Protein AF-A0A9X0CWK7-F1 (afdb_monomer)

Nearest PDB structures (foldseek):
  4pzn-assembly1_A  TM=8.434E-01  e=2.468E-02  Homo sapiens
  4pzo-assembly1_E  TM=7.789E-01  e=1.252E-02  Homo sapiens
  6pw7-assembly2_B  TM=7.355E-01  e=2.788E-01  Caenorhabditis elegans
  6s3l-assembly1_K  TM=1.974E-01  e=1.194E+00  Vibrio mimicus CAIM 602

Organism: NCBI:txid174260

Secondary structure (DSSP, 8-state):
--------PPPP---------------------------------PPP------------GGG--HHHHHHHHHHHH--HHHHHHHHHTT--HHHHHSSGGGSHHHHHHTT--SHHHHHHHHHHHHHHHHHTS--S----------------S-SPPPHHHHHSS-HHHHHHHHHHHHHHHHHHHHHS-TTSPPP---TT-HHHHHHHHHHHHHHHSSTTHHHH-BGGGTBSHHHHHHHHHHHHHHHHT--

InterPro domains:
  IPR001660 Sterile alpha motif domain [PF07647] (61-128)
  IPR001660 Sterile alpha motif domain [PS50105] (64-131)
  IPR001660 Sterile alpha motif domain [SM00454] (61-131)
  IPR013761 Sterile alpha motif/pointed domain superfamily [G3DSA:1.10.150.50] (56-136)
  IPR013761 Sterile alpha motif/pointed domain superfamily [SSF47769] (58-128)

Sequence (251 aa):
MEAIGKLKKRPPVARMMTQFQYYRSPLKRKLPAAEFEIESARQKSPPPLQSCPSVSDSKRVSEWSVDEVKAWVMDMFGIELIAKNFEDEEIDGRILLSSTVRTNEAMERLGLTTIGKRGKFLEKTKELAGNSQAKASTFNSTSDSATILHPKTDRLLTQHEKKQLTCENKRIYNTKKKMIAAEINKEWPLVEEVPSFRPHHNEEVQKLNEFVKRLSEGKESSKYTFEECGLGQNAIREIVLMQNEGKKTWK

pLDDT: mean 74.44, std 20.51, range [28.84, 97.19]

Foldseek 3Di:
DDDDDDDDDDDDDDDDDDDDDDDDDDDDDDDDDDDDDDDDDDDDDDDDDDDDPPDPDPPQLLQFFLVNQLVVVCVQPVDNLLSVLSVVVRPGSNNLLDCNCLDQVNCVSSVVPDPVSSVSSVVVSVVSVVVRPPPDDDDDDDDDPDPQPQPPALADDDPVLLVVDDPVRNVLLVQLLVVLVVVLCVVAPLVDDLDDCDPVCVVSVVVLLVSLCVCAPDPNVSSNADNSSSRHSHHSSVSSVVVSVVSVVPD

Mean predicted aligned error: 20.93 Å

Solvent-accessible surface area (backbone atoms only — not comparable to full-atom values): 15889 Å² total; per-residue (Å²): 137,87,87,85,85,80,88,82,81,77,82,84,82,82,81,83,80,82,82,83,77,85,85,86,82,86,85,85,80,86,88,80,91,78,89,80,91,80,87,84,87,80,92,76,82,88,78,78,91,75,74,81,82,89,62,97,66,83,72,48,50,67,71,34,46,35,68,55,41,26,52,51,46,27,73,74,67,73,36,67,72,39,20,47,34,36,45,77,68,63,35,23,21,52,49,62,72,36,71,70,54,72,36,72,69,46,27,42,69,37,62,36,72,48,72,67,52,44,50,52,48,56,53,52,48,50,53,52,59,57,63,60,74,70,84,88,82,83,86,82,92,74,93,76,96,68,85,75,56,76,43,90,46,61,33,74,68,49,78,68,57,57,68,72,42,52,75,63,57,46,50,53,52,54,48,23,53,51,52,48,54,53,52,48,45,69,79,56,42,88,87,52,85,77,78,65,72,45,90,86,34,60,69,52,42,47,54,49,50,53,50,34,42,58,42,54,63,50,96,62,9,76,65,49,36,38,58,69,64,6,31,35,54,53,19,49,47,51,50,54,52,54,56,45,57,63,52,64,80,76,114

Structure (mmCIF, N/CA/C/O backbone):
data_AF-A0A9X0CWK7-F1
#
_entry.id   AF-A0A9X0CWK7-F1
#
loop_
_atom_site.group_PDB
_atom_site.id
_atom_site.type_symbol
_atom_site.label_atom_id
_atom_site.label_alt_id
_atom_site.label_comp_id
_atom_site.label_asym_id
_atom_site.label_entity_id
_atom_site.label_seq_id
_atom_site.pdbx_PDB_ins_code
_atom_site.Cartn_x
_atom_site.Cartn_y
_atom_site.Cartn_z
_atom_site.occupancy
_atom_site.B_iso_or_equiv
_atom_site.auth_seq_id
_atom_site.auth_comp_id
_atom_site.auth_asym_id
_atom_site.auth_atom_id
_atom_site.pdbx_PDB_model_num
ATOM 1 N N . MET A 1 1 ? -40.365 -30.029 45.338 1.00 43.97 1 MET A N 1
ATOM 2 C CA . MET A 1 1 ? -40.373 -31.016 44.239 1.00 43.97 1 MET A CA 1
ATOM 3 C C . MET A 1 1 ? -39.622 -30.399 43.076 1.00 43.97 1 MET A C 1
ATOM 5 O O . MET A 1 1 ? -40.141 -29.506 42.421 1.00 43.97 1 MET A O 1
ATOM 9 N N . GLU A 1 2 ? -38.358 -30.784 42.935 1.00 42.91 2 GLU A N 1
ATOM 10 C CA . GLU A 1 2 ? -37.440 -30.328 41.891 1.00 42.91 2 GLU A CA 1
ATOM 11 C C . GLU A 1 2 ? -37.785 -30.988 40.551 1.00 42.91 2 GLU A C 1
ATOM 13 O O . GLU A 1 2 ? -37.992 -32.198 40.490 1.00 42.91 2 GLU A O 1
ATOM 18 N N . ALA A 1 3 ? -37.815 -30.205 39.471 1.00 52.31 3 ALA A N 1
ATOM 19 C CA . ALA A 1 3 ? -37.923 -30.714 38.108 1.00 52.31 3 ALA A CA 1
ATOM 20 C C . ALA A 1 3 ? -36.635 -30.377 37.347 1.00 52.31 3 ALA A C 1
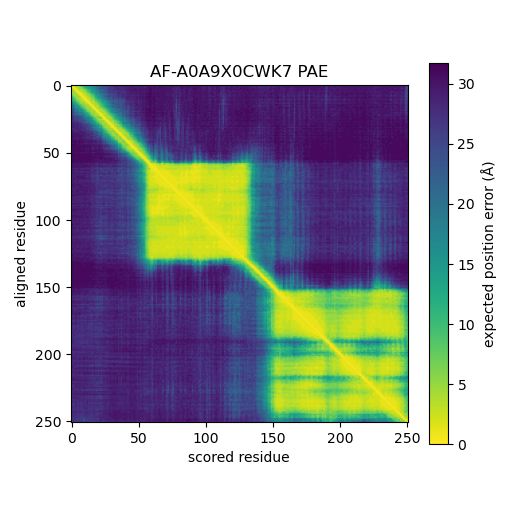ATOM 22 O O . ALA A 1 3 ? -36.458 -29.278 36.827 1.00 52.31 3 ALA A O 1
ATOM 23 N N . ILE A 1 4 ? -35.723 -31.348 37.315 1.00 51.31 4 ILE A N 1
ATOM 24 C CA . ILE A 1 4 ? -34.496 -31.339 36.516 1.00 51.31 4 ILE A CA 1
ATOM 25 C C . ILE A 1 4 ? -34.763 -32.151 35.242 1.00 51.31 4 ILE A C 1
ATOM 27 O O . ILE A 1 4 ? -35.160 -33.312 35.313 1.00 51.31 4 ILE A O 1
ATOM 31 N N . GLY A 1 5 ? -34.493 -31.578 34.068 1.00 46.84 5 GLY A N 1
ATOM 32 C CA . GLY A 1 5 ? -34.384 -32.327 32.810 1.00 46.84 5 GLY A CA 1
ATOM 33 C C . GLY A 1 5 ? -34.738 -31.477 31.586 1.00 46.84 5 GLY A C 1
ATOM 34 O O . GLY A 1 5 ? -35.713 -30.749 31.606 1.00 46.84 5 GLY A O 1
ATOM 35 N N . LYS A 1 6 ? -34.033 -31.507 30.453 1.00 55.53 6 LYS A N 1
ATOM 36 C CA . LYS A 1 6 ? -33.003 -32.420 29.945 1.00 55.53 6 LYS A CA 1
ATOM 37 C C . LYS A 1 6 ? -32.131 -31.645 28.943 1.00 55.53 6 LYS A C 1
ATOM 39 O O . LYS A 1 6 ? -32.652 -31.034 28.013 1.00 55.53 6 LYS A O 1
ATOM 44 N N . LEU A 1 7 ? -30.807 -31.714 29.098 1.00 49.25 7 LEU A N 1
ATOM 45 C CA . LEU A 1 7 ? -29.835 -31.203 28.125 1.00 49.25 7 LEU A CA 1
ATOM 46 C C . LEU A 1 7 ? -29.807 -32.123 26.887 1.00 49.25 7 LEU A C 1
ATOM 48 O O . LEU A 1 7 ? -29.381 -33.277 26.974 1.00 49.25 7 LEU A O 1
ATOM 52 N N . LYS A 1 8 ? -30.227 -31.620 25.719 1.00 65.38 8 LYS A N 1
ATOM 53 C CA . LYS A 1 8 ? -30.016 -32.287 24.420 1.00 65.38 8 LYS A CA 1
ATOM 54 C C . LYS A 1 8 ? -28.537 -32.184 24.030 1.00 65.38 8 LYS A C 1
ATOM 56 O O . LYS A 1 8 ? -28.070 -31.122 23.623 1.00 65.38 8 LYS A O 1
ATOM 61 N N . LYS A 1 9 ? -27.802 -33.294 24.131 1.00 60.12 9 LYS A N 1
ATOM 62 C CA . LYS A 1 9 ? -26.444 -33.432 23.580 1.00 60.12 9 LYS A CA 1
ATOM 63 C C . LYS A 1 9 ? -26.514 -33.426 22.047 1.00 60.12 9 LYS A C 1
ATOM 65 O O . LYS A 1 9 ? -27.252 -34.217 21.465 1.00 60.12 9 LYS A O 1
ATOM 70 N N . ARG A 1 10 ? -25.767 -32.526 21.401 1.00 62.81 10 ARG A N 1
ATOM 71 C CA . ARG A 1 10 ? -25.585 -32.500 19.939 1.00 62.81 10 ARG A CA 1
ATOM 72 C C . ARG A 1 10 ? -24.537 -33.548 19.521 1.00 62.81 10 ARG A C 1
ATOM 74 O O . ARG A 1 10 ? -23.578 -33.744 20.269 1.00 62.81 10 ARG A O 1
ATOM 81 N N . PRO A 1 11 ? -24.696 -34.206 18.360 1.00 62.56 11 PRO A N 1
ATOM 82 C CA . PRO A 1 11 ? -23.723 -35.170 17.855 1.00 62.56 11 PRO A CA 1
ATOM 83 C C . PRO A 1 11 ? -22.447 -34.477 17.335 1.00 62.56 11 PRO A C 1
ATOM 85 O O . PRO A 1 11 ? -22.499 -33.304 16.951 1.00 62.56 11 PRO A O 1
ATOM 88 N N . PRO A 1 12 ? -21.300 -35.179 17.319 1.00 62.88 12 PRO A N 1
ATOM 89 C CA . PRO A 1 12 ? -20.031 -34.622 16.871 1.00 62.88 12 PRO A CA 1
ATOM 90 C C . PRO A 1 12 ? -19.994 -34.499 15.342 1.00 62.88 12 PRO A C 1
ATOM 92 O O . PRO A 1 12 ? -20.332 -35.432 14.615 1.00 62.88 12 PRO A O 1
ATOM 95 N N . VAL A 1 13 ? -19.554 -33.337 14.857 1.00 62.91 13 VAL A N 1
ATOM 96 C CA . VAL A 1 13 ? -19.308 -33.080 13.434 1.00 62.91 13 VAL A CA 1
ATOM 97 C C . VAL A 1 13 ? -18.052 -33.842 13.017 1.00 62.91 13 VAL A C 1
ATOM 99 O O . VAL A 1 13 ? -16.951 -33.559 13.494 1.00 62.91 13 VAL A O 1
ATOM 102 N N . ALA A 1 14 ? -18.230 -34.831 12.143 1.00 54.62 14 ALA A N 1
ATOM 103 C CA . ALA A 1 14 ? -17.151 -35.610 11.559 1.00 54.62 14 ALA A CA 1
ATOM 104 C C . ALA A 1 14 ? -16.230 -34.709 10.721 1.00 54.62 14 ALA A C 1
ATOM 106 O O . ALA A 1 14 ? -16.653 -34.009 9.801 1.00 54.62 14 ALA A O 1
ATOM 107 N N . ARG A 1 15 ? -14.945 -34.735 11.066 1.00 52.00 15 ARG A N 1
ATOM 108 C CA . ARG A 1 15 ? -13.858 -34.018 10.403 1.00 52.00 15 ARG A CA 1
ATOM 109 C C . ARG A 1 15 ? -13.440 -34.831 9.174 1.00 52.00 15 ARG A C 1
ATOM 111 O O . ARG A 1 15 ? -12.702 -35.802 9.312 1.00 52.00 15 ARG A O 1
ATOM 118 N N . MET A 1 16 ? -13.927 -34.476 7.985 1.00 54.94 16 MET A N 1
ATOM 119 C CA . MET A 1 16 ? -13.447 -35.086 6.741 1.00 54.94 16 MET A CA 1
ATOM 120 C C . MET A 1 16 ? -12.017 -34.613 6.451 1.00 54.94 16 MET A C 1
ATOM 122 O O . MET A 1 16 ? -11.782 -33.455 6.116 1.00 54.94 16 MET A O 1
ATOM 126 N N . MET A 1 17 ? -11.058 -35.523 6.627 1.00 45.66 17 MET A N 1
ATOM 127 C CA . MET A 1 17 ? -9.697 -35.403 6.118 1.00 45.66 17 MET A CA 1
ATOM 128 C C . MET A 1 17 ? -9.694 -35.731 4.625 1.00 45.66 17 MET A C 1
ATOM 130 O O . MET A 1 17 ? -9.819 -36.891 4.242 1.00 45.66 17 MET A O 1
ATOM 134 N N . THR A 1 18 ? -9.517 -34.726 3.775 1.00 58.44 18 THR A N 1
ATOM 135 C CA . THR A 1 18 ? -9.192 -34.930 2.361 1.00 58.44 18 THR A CA 1
ATOM 136 C C . THR A 1 18 ? -7.687 -35.160 2.227 1.00 58.44 18 THR A C 1
ATOM 138 O O . THR A 1 18 ? -6.885 -34.229 2.274 1.00 58.44 18 THR A O 1
ATOM 141 N N . GLN A 1 19 ? -7.301 -36.431 2.088 1.00 47.75 19 GLN A N 1
ATOM 142 C CA . GLN A 1 19 ? -5.994 -36.848 1.582 1.00 47.75 19 GLN A CA 1
ATOM 143 C C . GLN A 1 19 ? -5.882 -36.449 0.105 1.00 47.75 19 GLN A C 1
ATOM 145 O O . GLN A 1 19 ? -6.555 -37.034 -0.738 1.00 47.75 19 GLN A O 1
ATOM 150 N N . PHE A 1 20 ? -4.999 -35.508 -0.229 1.00 49.50 20 PHE A N 1
ATOM 151 C CA . PHE A 1 20 ? -4.476 -35.410 -1.592 1.00 49.50 20 PHE A CA 1
ATOM 152 C C . PHE A 1 20 ? -3.185 -36.218 -1.670 1.00 49.50 20 PHE A C 1
ATOM 154 O O . PHE A 1 20 ? -2.129 -35.808 -1.190 1.00 49.50 20 PHE A O 1
ATOM 161 N N . GLN A 1 21 ? -3.317 -37.414 -2.237 1.00 49.53 21 GLN A N 1
ATOM 162 C CA . GLN A 1 21 ? -2.206 -38.273 -2.607 1.00 49.53 21 GLN A CA 1
ATOM 163 C C . GLN A 1 21 ? -1.529 -37.745 -3.880 1.00 49.53 21 GLN A C 1
ATOM 165 O O . GLN A 1 21 ? -2.180 -37.427 -4.871 1.00 49.53 21 GLN A O 1
ATOM 170 N N . TYR A 1 22 ? -0.203 -37.654 -3.794 1.00 42.19 22 TYR A N 1
ATOM 171 C CA . TYR A 1 22 ? 0.803 -37.896 -4.827 1.00 42.19 22 TYR A CA 1
ATOM 172 C C . TYR A 1 22 ? 0.327 -38.088 -6.277 1.00 42.19 22 TYR A C 1
ATOM 174 O O . TYR A 1 22 ? -0.199 -39.139 -6.621 1.00 42.19 22 TYR A O 1
ATOM 182 N N . TYR A 1 23 ? 0.767 -37.189 -7.162 1.00 45.84 23 TYR A N 1
ATOM 183 C CA . TYR A 1 23 ? 1.252 -37.596 -8.481 1.00 45.84 23 TYR A CA 1
ATOM 184 C C . TYR A 1 23 ? 2.651 -37.031 -8.720 1.00 45.84 23 TYR A C 1
ATOM 186 O O . TYR A 1 23 ? 2.871 -35.841 -8.928 1.00 45.84 23 TYR A O 1
ATOM 194 N N . ARG A 1 24 ? 3.611 -37.952 -8.642 1.00 42.81 24 ARG A N 1
ATOM 195 C CA . ARG A 1 24 ? 5.002 -37.829 -9.060 1.00 42.81 24 ARG A CA 1
ATOM 196 C C . ARG A 1 24 ? 5.049 -38.353 -10.496 1.00 42.81 24 ARG A C 1
ATOM 198 O O . ARG A 1 24 ? 4.646 -39.490 -10.725 1.00 42.81 24 ARG A O 1
ATOM 205 N N . SER A 1 25 ? 5.551 -37.578 -11.450 1.00 53.44 25 SER A N 1
ATOM 206 C CA . SER A 1 25 ? 6.071 -38.125 -12.710 1.00 53.44 25 SER A CA 1
ATOM 207 C C 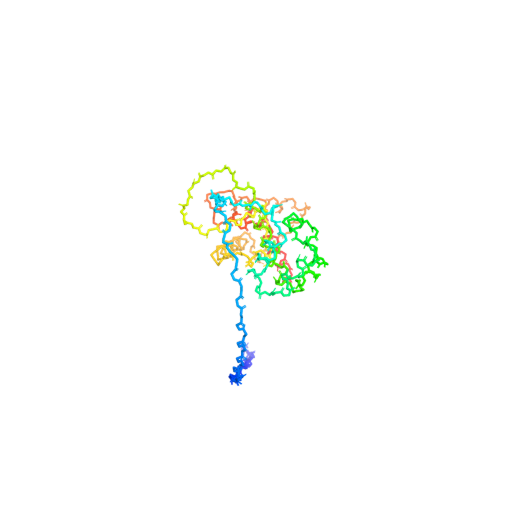. SER A 1 25 ? 7.077 -37.164 -13.347 1.00 53.44 25 SER A C 1
ATOM 209 O O . SER A 1 25 ? 6.703 -36.056 -13.723 1.00 53.44 25 SER A O 1
ATOM 211 N N . PRO A 1 26 ? 8.352 -37.573 -13.477 1.00 48.44 26 PRO A N 1
ATOM 212 C CA . PRO A 1 26 ? 9.353 -36.880 -14.273 1.00 48.44 26 PRO A CA 1
ATOM 213 C C . PRO A 1 26 ? 9.379 -37.460 -15.694 1.00 48.44 26 PRO A C 1
ATOM 215 O O . PRO A 1 26 ? 9.787 -38.603 -15.904 1.00 48.44 26 PRO A O 1
ATOM 218 N N . LEU A 1 27 ? 8.979 -36.669 -16.689 1.00 44.19 27 LEU A N 1
ATOM 219 C CA . LEU A 1 27 ? 9.154 -37.028 -18.096 1.00 44.19 27 LEU A CA 1
ATOM 220 C C . LEU A 1 27 ? 10.542 -36.589 -18.570 1.00 44.19 27 LEU A C 1
ATOM 222 O O . LEU A 1 27 ? 10.766 -35.448 -18.963 1.00 44.19 27 LEU A O 1
ATOM 226 N N . LYS A 1 28 ? 11.473 -37.546 -18.542 1.00 45.72 28 LYS A N 1
ATOM 227 C CA . LYS A 1 28 ? 12.689 -37.529 -19.359 1.00 45.72 28 LYS A CA 1
ATOM 228 C C . LYS A 1 28 ? 12.284 -37.523 -20.836 1.00 45.72 28 LYS A C 1
ATOM 230 O O . LYS A 1 28 ? 11.587 -38.434 -21.276 1.00 45.72 28 LYS A O 1
ATOM 235 N N . ARG A 1 29 ? 12.814 -36.585 -21.619 1.00 47.38 29 ARG A N 1
ATOM 236 C CA . ARG A 1 29 ? 13.060 -36.803 -23.049 1.00 47.38 29 ARG A CA 1
ATOM 237 C C . ARG A 1 29 ? 14.514 -36.473 -23.349 1.00 47.38 29 ARG A C 1
ATOM 239 O O . ARG A 1 29 ? 14.984 -35.375 -23.081 1.00 47.38 29 ARG A O 1
ATOM 246 N N . LYS A 1 30 ? 15.210 -37.506 -23.820 1.00 49.97 30 LYS A N 1
ATOM 247 C CA . LYS A 1 30 ? 16.523 -37.460 -24.458 1.00 49.97 30 LYS A CA 1
ATOM 248 C C . LYS A 1 30 ? 16.353 -37.098 -25.941 1.00 49.97 30 LYS A C 1
ATOM 250 O O . LYS A 1 30 ? 15.310 -37.421 -26.505 1.00 49.97 30 LYS A O 1
ATOM 255 N N . LEU A 1 31 ? 17.479 -36.657 -26.518 1.00 44.94 31 LEU A N 1
ATOM 256 C CA . LEU A 1 31 ? 17.915 -36.678 -27.932 1.00 44.94 31 LEU A CA 1
ATOM 257 C C . LEU A 1 31 ? 17.737 -35.366 -28.721 1.00 44.94 31 LEU A C 1
ATOM 259 O O . LEU A 1 31 ? 16.746 -34.676 -28.497 1.00 44.94 31 LEU A O 1
ATOM 263 N N . PRO A 1 32 ? 18.580 -35.106 -29.746 1.00 55.97 32 PRO A N 1
ATOM 264 C CA . PRO A 1 32 ? 19.978 -35.519 -29.948 1.00 55.97 32 PRO A CA 1
ATOM 265 C C . PRO A 1 32 ? 20.921 -34.339 -30.269 1.00 55.97 32 PRO A C 1
ATOM 267 O O . PRO A 1 32 ? 20.496 -33.219 -30.539 1.00 55.97 32 PRO A O 1
ATOM 270 N N . ALA A 1 33 ? 22.221 -34.637 -30.236 1.00 46.59 33 ALA A N 1
ATOM 271 C CA . ALA A 1 33 ? 23.286 -33.814 -30.789 1.00 46.59 33 ALA A CA 1
ATOM 272 C C . ALA A 1 33 ? 23.154 -33.715 -32.317 1.00 46.59 33 ALA A C 1
ATOM 274 O O . ALA A 1 33 ? 22.911 -34.725 -32.979 1.00 46.59 33 ALA A O 1
ATOM 275 N N . ALA A 1 34 ? 23.350 -32.514 -32.854 1.00 47.75 34 ALA A N 1
ATOM 276 C CA . ALA A 1 34 ? 23.662 -32.295 -34.255 1.00 47.75 34 ALA A CA 1
ATOM 277 C C . ALA A 1 34 ? 24.830 -31.310 -34.318 1.00 47.75 34 ALA A C 1
ATOM 279 O O . ALA A 1 34 ? 24.735 -30.167 -33.869 1.00 47.75 34 ALA A O 1
ATOM 280 N N . GLU A 1 35 ? 25.939 -31.841 -34.810 1.00 46.72 35 GLU A N 1
ATOM 281 C CA . GLU A 1 35 ? 27.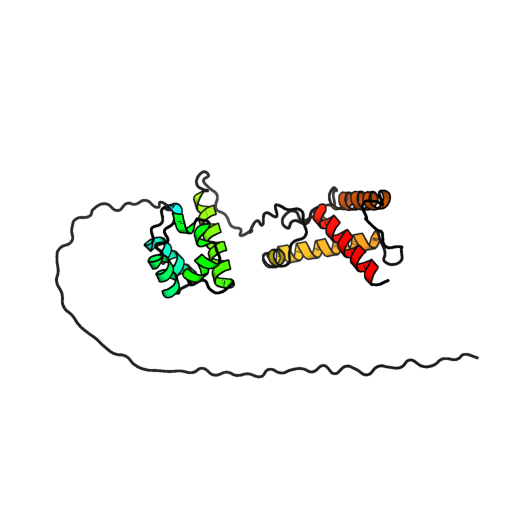139 -31.152 -35.251 1.00 46.72 35 GLU A CA 1
ATOM 282 C C . GLU A 1 35 ? 26.790 -30.195 -36.395 1.00 46.72 35 GLU A C 1
ATOM 284 O O . GLU A 1 35 ? 25.997 -30.538 -37.272 1.00 46.72 35 GLU A O 1
ATOM 289 N N . PHE A 1 36 ? 27.413 -29.019 -36.414 1.00 42.00 36 PHE A N 1
ATOM 290 C CA . PHE A 1 36 ? 27.681 -28.317 -37.664 1.00 42.00 36 PHE A CA 1
ATOM 291 C C . PHE A 1 36 ? 28.960 -27.493 -37.499 1.00 42.00 36 PHE A C 1
ATOM 293 O O . PHE A 1 36 ? 28.956 -26.384 -36.965 1.00 42.00 36 PHE A O 1
ATOM 300 N N . GLU A 1 37 ? 30.072 -28.092 -37.921 1.00 50.78 37 GLU A N 1
ATOM 301 C CA . GLU A 1 37 ? 31.284 -27.381 -38.311 1.00 50.78 37 GLU A CA 1
ATOM 302 C C . GLU A 1 37 ? 30.999 -26.604 -39.601 1.00 50.78 37 GLU A C 1
ATOM 304 O O . GLU A 1 37 ? 30.637 -27.208 -40.608 1.00 50.78 37 GLU A O 1
ATOM 309 N N . ILE A 1 38 ? 31.220 -25.287 -39.597 1.00 55.31 38 ILE A N 1
ATOM 310 C CA . ILE A 1 38 ? 31.821 -24.600 -40.747 1.00 55.31 38 ILE A CA 1
ATOM 311 C C . ILE A 1 38 ? 32.864 -23.624 -40.208 1.00 55.31 38 ILE A C 1
ATOM 313 O O . ILE A 1 38 ? 32.577 -22.546 -39.689 1.00 55.31 38 ILE A O 1
ATOM 317 N N . GLU A 1 39 ? 34.099 -24.062 -40.367 1.00 45.03 39 GLU A N 1
ATOM 318 C CA . GLU A 1 39 ? 35.326 -23.294 -40.399 1.00 45.03 39 GLU A CA 1
ATOM 319 C C . GLU A 1 39 ? 35.364 -22.411 -41.659 1.00 45.03 39 GLU A C 1
ATOM 321 O O . GLU A 1 39 ? 35.087 -22.898 -42.750 1.00 45.03 39 GLU A O 1
ATOM 326 N N . SER A 1 40 ? 35.718 -21.126 -41.546 1.00 47.78 40 SER A N 1
ATOM 327 C CA . SER A 1 40 ? 36.855 -20.578 -42.306 1.00 47.78 40 SER A CA 1
ATOM 328 C C . SER A 1 40 ? 37.117 -19.100 -42.004 1.00 47.78 40 SER A C 1
ATOM 330 O O . SER A 1 40 ? 36.227 -18.253 -41.943 1.00 47.78 40 SER A O 1
ATOM 332 N N . ALA A 1 41 ? 38.402 -18.823 -41.838 1.00 46.38 41 ALA A N 1
ATOM 333 C CA . ALA A 1 41 ? 39.014 -17.593 -41.391 1.00 46.38 41 ALA A CA 1
ATOM 334 C C . ALA A 1 41 ? 39.006 -16.452 -42.421 1.00 46.38 41 ALA A C 1
ATOM 336 O O . ALA A 1 41 ? 39.165 -16.658 -43.624 1.00 46.38 41 ALA A O 1
ATOM 337 N N . ARG A 1 42 ? 39.051 -15.215 -41.908 1.00 46.31 42 ARG A N 1
ATOM 338 C CA . ARG A 1 42 ? 39.951 -14.191 -42.459 1.00 46.31 42 ARG A CA 1
ATOM 339 C C . ARG A 1 42 ? 40.376 -13.179 -41.397 1.00 46.31 42 ARG A C 1
ATOM 341 O O . ARG A 1 42 ? 39.596 -12.346 -40.950 1.00 46.31 42 ARG A O 1
ATOM 348 N N . GLN A 1 43 ? 41.657 -13.262 -41.043 1.00 44.56 43 GLN A N 1
ATOM 349 C CA . GLN A 1 43 ? 42.423 -12.238 -40.338 1.00 44.56 43 GLN A CA 1
ATOM 350 C C . GLN A 1 43 ? 42.341 -10.892 -41.069 1.00 44.56 43 GLN A C 1
ATOM 352 O O . GLN A 1 43 ? 42.681 -10.811 -42.251 1.00 44.56 43 GLN A O 1
ATOM 357 N N . LYS A 1 44 ? 42.024 -9.825 -40.331 1.00 41.00 44 LYS A N 1
ATOM 358 C CA . LYS A 1 44 ? 42.572 -8.484 -40.562 1.00 41.00 44 LYS A CA 1
ATOM 359 C C . LYS A 1 44 ? 42.902 -7.842 -39.211 1.00 41.00 44 LYS A C 1
ATOM 361 O O . LYS A 1 44 ? 42.054 -7.758 -38.335 1.00 41.00 44 LYS A O 1
ATOM 366 N N . SER A 1 45 ? 44.181 -7.493 -39.096 1.00 42.34 45 SER A N 1
ATOM 367 C CA . SER A 1 45 ? 44.898 -6.643 -38.131 1.00 42.34 45 SER A CA 1
ATOM 368 C C . SER A 1 45 ? 44.101 -5.871 -37.058 1.00 42.34 45 SER A C 1
ATOM 370 O O . SER A 1 45 ? 43.122 -5.206 -37.399 1.00 42.34 45 SER A O 1
ATOM 372 N N . PRO A 1 46 ? 44.603 -5.818 -35.805 1.00 46.34 46 PRO A N 1
ATOM 373 C CA . PRO A 1 46 ? 44.030 -4.990 -34.747 1.00 46.34 46 PRO A CA 1
ATOM 374 C C . PRO A 1 46 ? 44.369 -3.499 -34.966 1.00 46.34 46 PRO A C 1
ATOM 376 O O . PRO A 1 46 ? 45.543 -3.175 -35.168 1.00 46.34 46 PRO A O 1
ATOM 379 N N . PRO A 1 47 ? 43.390 -2.575 -34.918 1.00 54.69 47 PRO A N 1
ATOM 380 C CA . PRO A 1 47 ? 43.664 -1.145 -34.826 1.00 54.69 47 PRO A CA 1
ATOM 381 C C . PRO A 1 47 ? 44.147 -0.770 -33.413 1.00 54.69 47 PRO A C 1
ATOM 383 O O . PRO A 1 47 ? 43.922 -1.518 -32.457 1.00 54.69 47 PRO A O 1
ATOM 386 N N . PRO A 1 48 ? 44.834 0.375 -33.275 1.00 43.06 48 PRO A N 1
ATOM 387 C CA . PRO A 1 48 ? 45.608 0.718 -32.094 1.00 43.06 48 PRO A CA 1
ATOM 388 C C . PRO A 1 48 ? 44.721 1.019 -30.886 1.00 43.06 48 PRO A C 1
A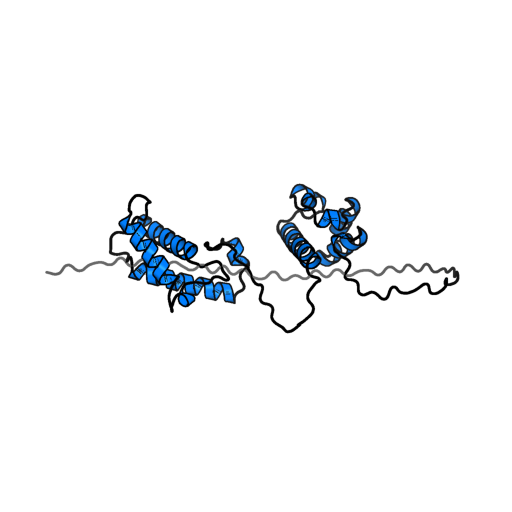TOM 390 O O . PRO A 1 48 ? 43.631 1.572 -31.011 1.00 43.06 48 PRO A O 1
ATOM 393 N N . LEU A 1 49 ? 45.260 0.668 -29.718 1.00 44.34 49 LEU A N 1
ATOM 394 C CA . LEU A 1 49 ? 44.764 0.957 -28.376 1.00 44.34 49 LEU A CA 1
ATOM 395 C C . LEU A 1 49 ? 44.301 2.415 -28.256 1.00 44.34 49 LEU A C 1
ATOM 397 O O . LEU A 1 49 ? 45.096 3.315 -27.989 1.00 44.34 49 LEU A O 1
ATOM 401 N N . GLN A 1 50 ? 43.001 2.635 -28.431 1.00 40.50 50 GLN A N 1
ATOM 402 C CA . GLN A 1 50 ? 42.358 3.906 -28.149 1.00 40.50 50 GLN A CA 1
ATOM 403 C C . GLN A 1 50 ? 41.660 3.787 -26.798 1.00 40.50 50 GLN A C 1
ATOM 405 O O . GLN A 1 50 ? 40.562 3.255 -26.682 1.00 40.50 50 GLN A O 1
ATOM 410 N N . SER A 1 51 ? 42.400 4.234 -25.780 1.00 36.75 51 SER A N 1
ATOM 411 C CA . SER A 1 51 ? 41.927 4.767 -24.499 1.00 36.75 51 SER A CA 1
ATOM 412 C C . SER A 1 51 ? 40.698 4.084 -23.897 1.00 36.75 51 SER A C 1
ATOM 414 O O . SER A 1 51 ? 39.563 4.451 -24.193 1.00 36.75 51 SER A O 1
ATOM 416 N N . CYS A 1 52 ? 40.934 3.175 -22.952 1.00 28.84 52 CYS A N 1
ATOM 417 C CA . CYS A 1 52 ? 39.941 2.821 -21.946 1.00 28.84 52 CYS A CA 1
ATOM 418 C C . CYS A 1 52 ? 39.414 4.109 -21.284 1.00 28.84 52 CYS A C 1
ATOM 420 O O . CYS A 1 52 ? 40.212 4.806 -20.649 1.00 28.84 52 CYS A O 1
ATOM 422 N N . PRO A 1 53 ? 38.109 4.429 -21.339 1.00 38.62 53 PRO A N 1
ATOM 423 C CA . PRO A 1 53 ? 37.535 5.289 -20.327 1.00 38.62 53 PRO A CA 1
ATOM 424 C C . PRO A 1 53 ? 37.449 4.446 -19.053 1.00 38.62 53 PRO A C 1
ATOM 426 O O . PRO A 1 53 ? 36.478 3.737 -18.801 1.00 38.62 53 PRO A O 1
ATOM 429 N N . SER A 1 54 ? 38.514 4.479 -18.254 1.00 47.84 54 SER A N 1
ATOM 430 C CA . SER A 1 54 ? 38.440 4.113 -16.847 1.00 47.84 54 SER A CA 1
ATOM 431 C C . SER A 1 54 ? 37.614 5.182 -16.138 1.00 47.84 54 SER A C 1
ATOM 433 O O . SER A 1 54 ? 38.166 6.118 -15.561 1.00 47.84 54 SER A O 1
ATOM 435 N N . VAL A 1 55 ? 36.292 5.076 -16.208 1.00 38.72 55 VAL A N 1
ATOM 436 C CA . VAL A 1 55 ? 35.426 5.829 -15.310 1.00 38.72 55 VAL A CA 1
ATOM 437 C C . VAL A 1 55 ? 34.285 4.922 -14.893 1.00 38.72 55 VAL A C 1
ATOM 439 O O . VAL A 1 55 ? 33.402 4.586 -15.677 1.00 38.72 55 VAL A O 1
ATOM 442 N N . SER A 1 56 ? 34.331 4.500 -13.634 1.00 47.25 56 SER A N 1
ATOM 443 C CA . SER A 1 56 ? 33.218 3.898 -12.908 1.00 47.25 56 SER A CA 1
ATOM 444 C C . SER A 1 56 ? 32.128 4.950 -12.687 1.00 47.25 56 SER A C 1
ATOM 446 O O . SER A 1 56 ? 31.796 5.298 -11.554 1.00 47.25 56 SER A O 1
ATOM 448 N N . ASP A 1 57 ? 31.585 5.488 -13.773 1.00 45.34 57 ASP A N 1
ATOM 449 C CA . ASP A 1 57 ? 30.452 6.386 -13.733 1.00 45.34 57 ASP A CA 1
ATOM 450 C C . ASP A 1 57 ? 29.196 5.536 -13.791 1.00 45.34 57 ASP A C 1
ATOM 452 O O . ASP A 1 57 ? 28.853 4.926 -14.800 1.00 45.34 57 ASP A O 1
ATOM 456 N N . SER A 1 58 ? 28.501 5.475 -12.658 1.00 63.53 58 SER A N 1
ATOM 457 C CA . SER A 1 58 ? 27.117 5.014 -12.606 1.00 63.53 58 SER A CA 1
ATOM 458 C C . SER A 1 58 ? 26.283 5.962 -13.472 1.00 63.53 58 SER A C 1
ATOM 460 O O . SER A 1 58 ? 25.784 6.977 -12.979 1.00 63.53 58 SER A O 1
ATOM 462 N N . LYS A 1 59 ? 26.213 5.660 -14.771 1.00 79.75 59 LYS A N 1
ATOM 463 C CA . LYS A 1 59 ? 25.428 6.380 -15.768 1.00 79.75 59 LYS A CA 1
ATOM 464 C C . LYS A 1 59 ? 23.995 6.511 -15.264 1.00 79.75 59 LYS A C 1
ATOM 466 O O . LYS A 1 59 ? 23.406 5.529 -14.798 1.00 79.75 59 LYS A O 1
ATOM 471 N N . ARG A 1 60 ? 23.449 7.730 -15.294 1.00 86.31 60 ARG A N 1
ATOM 472 C CA . ARG A 1 60 ? 22.089 7.979 -14.798 1.00 86.31 60 ARG A CA 1
ATOM 473 C C . ARG A 1 60 ? 21.102 7.200 -15.654 1.00 86.31 60 ARG A C 1
ATOM 475 O O . ARG A 1 60 ? 21.269 7.114 -16.866 1.00 86.31 60 ARG A O 1
ATOM 482 N N . VAL A 1 61 ? 20.035 6.696 -15.039 1.00 89.19 61 VAL A N 1
ATOM 483 C CA . VAL A 1 61 ? 19.020 5.906 -15.755 1.00 89.19 61 VAL A CA 1
ATOM 484 C C . VAL A 1 61 ? 18.405 6.704 -16.906 1.00 89.19 61 VAL A C 1
ATOM 486 O O . VAL A 1 61 ? 18.141 6.151 -17.958 1.00 89.19 61 VAL A O 1
ATOM 489 N N . SER A 1 62 ? 18.272 8.025 -16.762 1.00 91.38 62 SER A N 1
ATOM 490 C CA . SER A 1 62 ? 17.794 8.929 -17.819 1.00 91.38 62 SER A CA 1
ATOM 491 C C . SER A 1 62 ? 18.688 9.009 -19.063 1.00 91.38 62 SER A C 1
ATOM 493 O O . SER A 1 62 ? 18.294 9.619 -20.054 1.00 91.38 62 SER A O 1
ATOM 495 N N . GLU A 1 63 ? 19.907 8.484 -18.998 1.00 92.88 63 GLU A N 1
ATOM 496 C CA . GLU A 1 63 ? 20.870 8.467 -20.101 1.00 92.88 63 GLU A CA 1
ATOM 497 C C . GLU A 1 63 ? 20.970 7.075 -20.737 1.00 92.88 63 GLU A C 1
ATOM 499 O O . GLU A 1 63 ? 21.732 6.903 -21.690 1.00 92.88 63 GLU A O 1
ATOM 504 N N . TRP A 1 64 ? 20.239 6.083 -20.217 1.00 95.81 64 TRP A N 1
ATOM 505 C CA . TRP A 1 64 ? 20.283 4.723 -20.740 1.00 95.81 64 TRP A CA 1
ATOM 506 C C . TRP A 1 64 ? 19.800 4.667 -22.190 1.00 95.81 64 TRP A C 1
ATOM 508 O O . TRP A 1 64 ? 18.758 5.234 -22.526 1.00 95.81 64 TRP A O 1
ATOM 518 N N . SER A 1 65 ? 20.563 3.980 -23.037 1.00 95.88 65 SER A N 1
ATOM 519 C CA . SER A 1 65 ? 20.156 3.636 -24.395 1.00 95.88 65 SER A CA 1
ATOM 520 C C . SER A 1 65 ? 19.107 2.522 -24.385 1.00 95.88 65 SER A C 1
ATOM 522 O O . SER A 1 65 ? 18.891 1.855 -23.371 1.00 95.88 65 SER A O 1
ATOM 524 N N . VAL A 1 66 ? 18.480 2.294 -25.541 1.00 96.62 66 VAL A N 1
ATOM 525 C CA . VAL A 1 66 ? 17.535 1.186 -25.744 1.00 96.62 66 VAL A CA 1
ATOM 526 C C . VAL A 1 66 ? 18.191 -0.165 -25.427 1.00 96.62 66 VAL A C 1
ATOM 528 O O . VAL A 1 66 ? 17.590 -0.988 -24.743 1.00 96.62 66 VAL A O 1
ATOM 531 N N . ASP A 1 67 ? 19.455 -0.367 -25.817 1.00 96.25 67 ASP A N 1
ATOM 532 C CA . ASP A 1 67 ? 20.204 -1.598 -25.521 1.00 96.25 67 ASP A CA 1
ATOM 533 C C . ASP A 1 67 ? 20.416 -1.818 -24.016 1.00 96.25 67 ASP A C 1
ATOM 535 O O . ASP A 1 67 ? 20.285 -2.937 -23.515 1.00 96.25 67 ASP A O 1
ATOM 539 N N . GLU A 1 68 ? 20.718 -0.749 -23.272 1.00 95.19 68 GLU A N 1
ATOM 540 C CA . GLU A 1 68 ? 20.889 -0.810 -21.816 1.00 95.19 68 GLU A CA 1
ATOM 541 C C . GLU A 1 68 ? 19.557 -1.126 -21.119 1.00 95.19 68 GLU A C 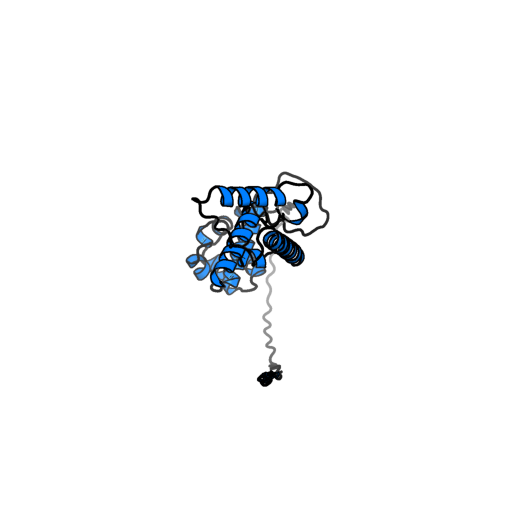1
ATOM 543 O O . GLU A 1 68 ? 19.515 -1.957 -20.207 1.00 95.19 68 GLU A O 1
ATOM 548 N N . VAL A 1 69 ? 18.452 -0.530 -21.583 1.00 96.06 69 VAL A N 1
ATOM 549 C CA . VAL A 1 69 ? 17.102 -0.850 -21.092 1.00 96.06 69 VAL A CA 1
ATOM 550 C C . VAL A 1 69 ? 16.735 -2.297 -21.420 1.00 96.06 69 VAL A C 1
ATOM 552 O O . VAL A 1 69 ? 16.261 -3.017 -20.540 1.00 96.06 69 VAL A O 1
ATOM 555 N N . LYS A 1 70 ? 17.002 -2.765 -22.642 1.00 96.50 70 LYS A N 1
ATOM 556 C CA . LYS A 1 70 ? 16.770 -4.152 -23.067 1.00 96.50 70 LYS A CA 1
ATOM 557 C C . LYS A 1 70 ? 17.531 -5.140 -22.186 1.00 96.50 70 LYS A C 1
ATOM 559 O O . LYS A 1 70 ? 16.933 -6.096 -21.690 1.00 96.50 70 LYS A O 1
ATOM 564 N N . ALA A 1 71 ? 18.819 -4.896 -21.940 1.00 94.25 71 ALA A N 1
ATOM 565 C CA . ALA A 1 71 ? 19.642 -5.727 -21.062 1.00 94.25 71 ALA A CA 1
ATOM 566 C C . ALA A 1 71 ? 19.096 -5.753 -19.625 1.00 94.25 71 ALA A C 1
ATOM 568 O O . ALA A 1 71 ? 19.020 -6.814 -19.006 1.00 94.25 71 ALA A O 1
ATOM 569 N N . TRP A 1 72 ? 18.641 -4.609 -19.113 1.00 96.06 72 TRP A N 1
ATOM 570 C CA . TRP A 1 72 ? 18.021 -4.520 -17.792 1.00 96.06 72 TRP A CA 1
ATOM 571 C C . TRP A 1 72 ? 16.689 -5.285 -17.701 1.00 96.06 72 TRP A C 1
ATOM 573 O O . TRP A 1 72 ? 16.446 -6.015 -16.738 1.00 96.06 72 TRP A O 1
ATOM 583 N N . VAL A 1 73 ? 15.824 -5.175 -18.714 1.00 96.12 73 VAL A N 1
ATOM 584 C CA . VAL A 1 73 ? 14.563 -5.937 -18.790 1.00 96.12 73 VAL A CA 1
ATOM 585 C C . VAL A 1 73 ? 14.840 -7.439 -18.892 1.00 96.12 73 VAL A C 1
ATOM 587 O O . VAL A 1 73 ? 14.147 -8.241 -18.254 1.00 96.12 73 VAL A O 1
ATOM 590 N N . MET A 1 74 ? 15.862 -7.814 -19.663 1.00 94.44 74 MET A N 1
ATOM 591 C CA . MET A 1 74 ? 16.320 -9.192 -19.801 1.00 94.44 74 MET A CA 1
ATOM 592 C C . MET A 1 74 ? 16.779 -9.766 -18.460 1.00 94.44 74 MET A C 1
ATOM 594 O O . MET A 1 74 ? 16.306 -10.833 -18.075 1.00 94.44 74 MET A O 1
ATOM 598 N N . ASP A 1 75 ? 17.629 -9.053 -17.721 1.00 94.25 75 ASP A N 1
ATOM 599 C CA . ASP A 1 75 ? 18.073 -9.453 -16.379 1.00 94.25 75 ASP A CA 1
ATOM 600 C C . ASP A 1 75 ? 16.885 -9.605 -15.414 1.00 94.25 75 ASP A C 1
ATOM 602 O O . ASP A 1 75 ? 16.763 -10.581 -14.670 1.00 94.25 75 ASP A O 1
ATOM 606 N N . MET A 1 76 ? 15.925 -8.681 -15.486 1.00 92.31 76 MET A N 1
ATOM 607 C CA . MET A 1 76 ? 14.786 -8.666 -14.578 1.00 92.31 76 MET A CA 1
ATOM 608 C C . MET A 1 76 ? 13.791 -9.814 -14.809 1.00 92.31 76 MET A C 1
ATOM 610 O O . MET A 1 76 ? 13.234 -10.342 -13.835 1.00 92.31 76 MET A O 1
ATOM 614 N N . PHE A 1 77 ? 13.480 -10.164 -16.059 1.00 92.75 77 PHE A N 1
ATOM 615 C CA . PHE A 1 77 ? 12.434 -11.150 -16.370 1.00 92.75 77 PHE A CA 1
ATOM 616 C C . PHE A 1 77 ? 12.954 -12.466 -16.943 1.00 92.75 77 PHE A C 1
ATOM 618 O O . PHE A 1 77 ? 12.228 -13.456 -16.860 1.00 92.75 77 PHE A O 1
ATOM 625 N N . GLY A 1 78 ? 14.158 -12.492 -17.515 1.00 92.88 78 GLY A N 1
ATOM 626 C CA . GLY A 1 78 ? 14.719 -13.657 -18.203 1.00 92.88 78 GLY A CA 1
ATOM 627 C C . GLY A 1 78 ? 13.919 -14.079 -19.439 1.00 92.88 78 GLY A C 1
ATOM 628 O O . GLY A 1 78 ? 13.880 -15.263 -19.765 1.00 92.88 78 GLY A O 1
ATOM 629 N N . ILE A 1 79 ? 13.201 -13.146 -20.080 1.00 91.94 79 ILE A N 1
ATOM 630 C CA . ILE A 1 79 ? 12.324 -13.429 -21.224 1.00 91.94 79 ILE A CA 1
ATOM 631 C C . ILE A 1 79 ? 12.704 -12.515 -22.390 1.00 91.94 79 ILE A C 1
ATOM 633 O O . ILE A 1 79 ? 12.355 -11.334 -22.391 1.00 91.94 79 ILE A O 1
ATOM 637 N N . GLU A 1 80 ? 13.328 -13.097 -23.416 1.00 93.88 80 GLU A N 1
ATOM 638 C CA . GLU A 1 80 ? 13.733 -12.404 -24.650 1.00 93.88 80 GLU A CA 1
ATOM 639 C C . GLU A 1 80 ? 12.575 -11.691 -25.337 1.00 93.88 80 GLU A C 1
ATOM 641 O O . GLU A 1 80 ? 12.716 -10.548 -25.747 1.00 93.88 80 GLU A O 1
ATOM 646 N N . LEU A 1 81 ? 11.397 -12.318 -25.383 1.00 94.25 81 LEU A N 1
ATOM 647 C CA . LEU A 1 81 ? 10.227 -11.707 -26.009 1.00 94.25 81 LEU A CA 1
ATOM 648 C C . LEU A 1 81 ? 9.835 -10.375 -25.348 1.00 94.25 81 LEU A C 1
ATOM 650 O O . LEU A 1 81 ? 9.440 -9.447 -26.037 1.00 94.25 81 LEU A O 1
ATOM 654 N N . ILE A 1 82 ? 9.957 -10.266 -24.020 1.00 94.19 82 ILE A N 1
ATOM 655 C CA . ILE A 1 82 ? 9.644 -9.016 -23.316 1.00 94.19 82 ILE A CA 1
ATOM 656 C C . ILE A 1 82 ? 10.726 -7.983 -23.623 1.00 94.19 82 ILE A C 1
ATOM 658 O O . ILE A 1 82 ? 10.393 -6.860 -23.966 1.00 94.19 82 ILE A O 1
ATOM 662 N N . ALA A 1 83 ? 12.004 -8.358 -23.543 1.00 95.44 83 ALA A N 1
ATOM 663 C CA . ALA A 1 83 ? 13.112 -7.449 -23.834 1.00 95.44 83 ALA A CA 1
ATOM 664 C C . ALA A 1 83 ? 13.042 -6.897 -25.270 1.00 95.44 83 ALA A C 1
ATOM 666 O O . ALA A 1 83 ? 13.231 -5.701 -25.476 1.00 95.44 83 ALA A O 1
ATOM 667 N N . LYS A 1 84 ? 12.678 -7.744 -26.238 1.00 95.94 84 LYS A N 1
ATOM 668 C CA . LYS A 1 84 ? 12.463 -7.342 -27.627 1.00 95.94 84 LYS A CA 1
ATOM 669 C C . LYS A 1 84 ? 11.322 -6.332 -27.773 1.00 95.94 84 LYS A C 1
ATOM 671 O O . LYS A 1 84 ? 11.492 -5.350 -28.473 1.00 95.94 84 LYS A O 1
ATOM 676 N N . ASN A 1 85 ? 10.206 -6.494 -27.060 1.00 96.81 85 ASN A N 1
ATOM 677 C CA . ASN A 1 85 ? 9.121 -5.506 -27.123 1.00 96.81 85 ASN A CA 1
ATOM 678 C C . ASN A 1 85 ? 9.549 -4.114 -26.615 1.00 96.81 85 ASN A C 1
ATOM 680 O O . ASN A 1 85 ? 9.002 -3.115 -27.064 1.00 96.81 85 ASN A O 1
ATOM 684 N N . PHE A 1 86 ? 10.501 -4.027 -25.677 1.00 97.19 86 PHE A N 1
ATOM 685 C CA . PHE A 1 86 ? 11.061 -2.738 -25.242 1.00 97.19 86 PHE A CA 1
ATOM 686 C C . PHE A 1 86 ? 11.983 -2.117 -26.298 1.00 97.19 86 PHE A C 1
ATOM 688 O O . PHE A 1 86 ? 12.039 -0.896 -26.404 1.00 97.19 86 PHE A O 1
ATOM 695 N N . GLU A 1 87 ? 12.691 -2.943 -27.064 1.00 96.19 87 GLU A N 1
ATOM 696 C CA . GLU A 1 87 ? 13.508 -2.507 -28.199 1.00 96.19 87 GLU A CA 1
ATOM 697 C C . GLU A 1 87 ? 12.637 -2.051 -29.376 1.00 96.19 87 GLU A C 1
ATOM 699 O O . GLU A 1 87 ? 12.852 -0.961 -29.898 1.00 96.19 87 GLU A O 1
ATOM 704 N N . ASP A 1 88 ? 11.614 -2.835 -29.732 1.00 96.69 88 ASP A N 1
ATOM 705 C CA . ASP A 1 88 ? 10.679 -2.553 -30.830 1.00 96.69 88 ASP A CA 1
ATOM 706 C C . ASP A 1 88 ? 9.864 -1.263 -30.581 1.00 96.69 88 ASP A C 1
ATOM 708 O O . ASP A 1 88 ? 9.535 -0.548 -31.524 1.00 96.69 88 ASP A O 1
ATOM 712 N N . GLU A 1 89 ? 9.554 -0.943 -29.318 1.00 96.56 89 GLU A N 1
ATOM 713 C CA . GLU A 1 89 ? 8.882 0.307 -28.911 1.00 96.56 89 GLU A CA 1
ATOM 714 C C . GLU A 1 89 ? 9.873 1.452 -28.600 1.00 96.56 89 GLU A C 1
ATOM 716 O O . GLU A 1 89 ? 9.473 2.486 -28.063 1.00 96.56 89 GLU A O 1
ATOM 721 N N . GLU A 1 90 ? 11.165 1.271 -28.905 1.00 96.12 90 GLU A N 1
ATOM 722 C CA . GLU A 1 90 ? 12.244 2.257 -28.728 1.00 96.12 90 GLU A CA 1
ATOM 723 C C . GLU A 1 90 ? 12.315 2.855 -27.307 1.00 96.12 90 GLU A C 1
ATOM 725 O O . GLU A 1 90 ? 12.536 4.054 -27.106 1.00 96.12 90 GLU A O 1
ATOM 730 N N . ILE A 1 91 ? 12.126 2.019 -26.282 1.00 96.81 91 ILE A N 1
ATOM 731 C CA . ILE A 1 91 ? 12.084 2.473 -24.889 1.00 96.81 91 ILE A CA 1
ATOM 732 C C . ILE A 1 91 ? 13.499 2.751 -24.376 1.00 96.81 91 ILE A C 1
ATOM 734 O O . ILE A 1 91 ? 14.212 1.852 -23.929 1.00 96.81 91 ILE A O 1
ATOM 738 N N . ASP A 1 92 ? 13.885 4.024 -24.387 1.00 95.94 92 ASP A N 1
ATOM 739 C CA . ASP A 1 92 ? 15.112 4.513 -23.763 1.00 95.94 92 ASP A CA 1
ATOM 740 C C . ASP A 1 92 ? 14.935 4.822 -22.261 1.00 95.94 92 ASP A C 1
ATOM 742 O O . ASP A 1 92 ? 13.843 4.743 -21.684 1.00 95.94 92 ASP A O 1
ATOM 746 N N . GLY A 1 93 ? 16.025 5.205 -21.598 1.00 94.88 93 GLY A N 1
ATOM 747 C CA . GLY A 1 93 ? 16.032 5.545 -20.178 1.00 94.88 93 GLY A CA 1
ATOM 748 C C . GLY A 1 93 ? 15.111 6.704 -19.778 1.00 94.88 93 GLY A C 1
ATOM 749 O O . GLY A 1 93 ? 14.621 6.752 -18.646 1.00 94.88 93 GLY A O 1
ATOM 750 N N . ARG A 1 94 ? 14.828 7.644 -20.688 1.00 92.88 94 ARG A N 1
ATOM 751 C CA . ARG A 1 94 ? 13.916 8.772 -20.425 1.00 92.88 94 ARG A CA 1
ATOM 752 C C . ARG A 1 94 ? 12.470 8.309 -20.471 1.00 92.88 94 ARG A C 1
ATOM 754 O O . ARG A 1 94 ? 11.693 8.635 -19.570 1.00 92.88 94 ARG A O 1
ATOM 761 N N . ILE A 1 95 ? 12.120 7.533 -21.492 1.00 94.50 95 ILE A N 1
ATOM 762 C CA . ILE A 1 95 ? 10.782 6.973 -21.677 1.00 94.50 95 ILE A CA 1
ATOM 763 C C . ILE A 1 95 ? 10.482 5.965 -20.565 1.00 94.50 95 ILE A C 1
ATOM 765 O O . ILE A 1 95 ? 9.391 6.008 -19.993 1.00 94.50 95 ILE A O 1
ATOM 769 N N . LEU A 1 96 ? 11.467 5.148 -20.170 1.00 95.38 96 LEU A N 1
ATOM 770 C CA . LEU A 1 96 ? 11.364 4.193 -19.063 1.00 95.38 96 LEU A CA 1
ATOM 771 C C . LEU A 1 96 ? 10.943 4.866 -17.747 1.00 95.38 96 LEU A C 1
ATOM 773 O O . LEU A 1 96 ? 10.126 4.334 -16.993 1.00 95.38 96 LEU A O 1
ATOM 777 N N . LEU A 1 97 ? 11.486 6.051 -17.459 1.00 93.12 97 LEU A N 1
ATOM 778 C CA . LEU A 1 97 ? 11.171 6.799 -16.240 1.00 93.12 97 LEU A CA 1
ATOM 779 C C . LEU A 1 97 ? 9.861 7.596 -16.336 1.00 93.12 97 LEU A C 1
ATOM 781 O O . LEU A 1 97 ? 9.325 7.993 -15.295 1.00 93.12 97 LEU A O 1
ATOM 785 N N . SER A 1 98 ? 9.333 7.795 -17.544 1.00 91.50 98 SER A N 1
ATOM 786 C CA . SER A 1 98 ? 8.122 8.571 -17.807 1.00 91.50 98 SER A CA 1
ATOM 787 C C . SER A 1 98 ? 6.849 7.881 -17.303 1.00 91.50 98 SER A C 1
ATOM 789 O O . SER A 1 98 ? 6.804 6.676 -17.046 1.00 91.50 98 SER A O 1
ATOM 791 N N . SER A 1 99 ? 5.769 8.651 -17.163 1.00 88.44 99 SER A N 1
ATOM 792 C CA . SER A 1 99 ? 4.437 8.118 -16.863 1.00 88.44 99 SER A CA 1
ATOM 793 C C . SER A 1 99 ? 3.849 7.322 -18.032 1.00 88.44 99 SER A C 1
ATOM 795 O O . SER A 1 99 ? 3.010 6.454 -17.795 1.00 88.44 99 SER A O 1
ATOM 797 N N . THR A 1 100 ? 4.313 7.560 -19.265 1.00 90.06 100 THR A N 1
ATOM 798 C CA . THR A 1 100 ? 3.811 6.914 -20.492 1.00 90.06 100 THR A CA 1
ATOM 799 C C . THR A 1 100 ? 3.836 5.388 -20.399 1.00 90.06 100 THR A C 1
ATOM 801 O O . THR A 1 100 ? 2.808 4.735 -20.587 1.00 90.06 100 THR A O 1
ATOM 804 N N . VAL A 1 101 ? 4.981 4.817 -20.012 1.00 91.38 101 VAL A N 1
ATOM 805 C CA . VAL A 1 101 ? 5.176 3.358 -19.904 1.00 91.38 101 VAL A CA 1
ATOM 806 C C . VAL A 1 101 ? 4.519 2.739 -18.667 1.00 91.38 101 VAL A C 1
ATOM 808 O O . VAL A 1 101 ? 4.484 1.520 -18.528 1.00 91.38 101 VAL A O 1
ATOM 811 N N . ARG A 1 102 ? 3.994 3.561 -17.746 1.00 90.94 102 ARG A N 1
ATOM 812 C CA . ARG A 1 102 ? 3.359 3.110 -16.492 1.00 90.94 102 ARG A CA 1
ATOM 813 C C . ARG A 1 102 ? 1.848 2.919 -16.617 1.00 90.94 102 ARG A C 1
ATOM 815 O O . ARG A 1 102 ? 1.197 2.564 -15.635 1.00 90.94 102 ARG A O 1
ATOM 822 N N . THR A 1 103 ? 1.280 3.165 -17.793 1.00 91.88 103 THR A N 1
ATOM 823 C CA . THR A 1 103 ? -0.134 2.896 -18.072 1.00 91.88 103 THR A CA 1
ATOM 824 C C . THR A 1 103 ? -0.361 1.401 -18.312 1.00 91.88 103 THR A C 1
ATOM 826 O O . THR A 1 103 ? 0.536 0.686 -18.759 1.00 91.88 103 THR A O 1
ATOM 829 N N . ASN A 1 104 ? -1.565 0.902 -18.009 1.00 88.44 104 ASN A N 1
ATOM 830 C CA . ASN A 1 104 ? -1.897 -0.509 -18.243 1.00 88.44 104 ASN A CA 1
ATOM 831 C C . ASN A 1 104 ? -1.787 -0.883 -19.726 1.00 88.44 104 ASN A C 1
ATOM 833 O O . ASN A 1 104 ? -1.249 -1.939 -20.039 1.00 88.44 104 ASN A O 1
ATOM 837 N N . GLU A 1 105 ? -2.244 -0.001 -20.616 1.00 92.38 105 GLU A N 1
ATOM 838 C CA . GLU A 1 105 ? -2.199 -0.207 -22.066 1.00 92.38 105 GLU A CA 1
ATOM 839 C C . GLU A 1 105 ? -0.758 -0.319 -22.583 1.00 92.38 105 GLU A C 1
ATOM 841 O O . GLU A 1 105 ? -0.443 -1.245 -23.328 1.00 92.38 105 GLU A O 1
ATOM 846 N N . ALA A 1 106 ? 0.146 0.565 -22.140 1.00 93.25 106 ALA A N 1
ATOM 847 C CA . ALA A 1 106 ? 1.557 0.490 -22.517 1.00 93.25 106 ALA A CA 1
ATOM 848 C C . ALA A 1 106 ? 2.223 -0.783 -21.975 1.00 93.25 106 ALA A C 1
ATOM 850 O O . ALA A 1 106 ? 2.915 -1.486 -22.706 1.00 93.25 106 ALA A O 1
ATOM 851 N N . MET A 1 107 ? 1.967 -1.135 -20.711 1.00 95.56 107 MET A N 1
ATOM 852 C CA . MET A 1 107 ? 2.505 -2.362 -20.116 1.00 95.56 107 MET A CA 1
ATOM 853 C C . MET A 1 107 ? 2.022 -3.628 -20.841 1.00 95.56 107 MET A C 1
ATOM 855 O O . MET A 1 107 ? 2.771 -4.599 -20.939 1.00 95.56 107 MET A O 1
ATOM 859 N N . GLU A 1 108 ? 0.801 -3.636 -21.377 1.00 93.25 108 GLU A N 1
ATOM 860 C CA . GLU A 1 108 ? 0.304 -4.746 -22.197 1.00 93.25 108 GLU A CA 1
ATOM 861 C C . GLU A 1 108 ? 1.061 -4.885 -23.519 1.00 93.25 108 GLU A C 1
ATOM 863 O O . GLU A 1 108 ? 1.461 -6.003 -23.851 1.00 93.25 108 GLU A O 1
ATOM 868 N N . ARG A 1 109 ? 1.340 -3.774 -24.219 1.00 93.75 109 ARG A N 1
ATOM 869 C CA . ARG A 1 109 ? 2.155 -3.773 -25.454 1.00 93.75 109 ARG A CA 1
ATOM 870 C C . ARG A 1 109 ? 3.580 -4.270 -25.204 1.00 93.75 109 ARG A C 1
ATOM 872 O O . ARG A 1 109 ? 4.100 -5.092 -25.953 1.00 93.75 109 ARG A O 1
ATOM 879 N N . LEU A 1 110 ? 4.151 -3.906 -24.058 1.00 96.06 110 LEU A N 1
ATOM 880 C CA . LEU A 1 110 ? 5.468 -4.368 -23.608 1.00 96.06 110 LEU A CA 1
ATOM 881 C C . LEU A 1 110 ? 5.487 -5.838 -23.135 1.00 96.06 110 LEU A C 1
ATOM 883 O O . LEU A 1 110 ? 6.488 -6.312 -22.604 1.00 96.06 110 LEU A O 1
ATOM 887 N N . GLY A 1 111 ? 4.386 -6.587 -23.279 1.00 94.56 111 GLY A N 1
ATOM 888 C CA . GLY A 1 111 ? 4.316 -8.003 -22.898 1.00 94.56 111 GLY A CA 1
ATOM 889 C C . GLY A 1 111 ? 4.184 -8.245 -21.387 1.00 94.56 111 GLY A C 1
ATOM 890 O O . GLY A 1 111 ? 4.267 -9.386 -20.912 1.00 94.56 111 GLY A O 1
ATOM 891 N N . LEU A 1 112 ? 3.924 -7.195 -20.603 1.00 96.62 112 LEU A N 1
ATOM 892 C CA . LEU A 1 112 ? 3.684 -7.253 -19.159 1.00 96.62 112 LEU A CA 1
ATOM 893 C C . LEU A 1 112 ? 2.190 -7.487 -18.880 1.00 96.62 112 LEU A C 1
ATOM 895 O O . LEU A 1 112 ? 1.514 -6.708 -18.212 1.00 96.62 112 LEU A O 1
ATOM 899 N N . THR A 1 113 ? 1.637 -8.586 -19.390 1.00 92.56 113 THR A N 1
ATOM 900 C CA . THR A 1 113 ? 0.186 -8.858 -19.329 1.00 92.56 113 THR A CA 1
ATOM 901 C C . THR A 1 113 ? -0.307 -9.285 -17.945 1.00 92.56 113 THR A C 1
ATOM 903 O O . THR A 1 113 ? -1.451 -9.035 -17.583 1.00 92.56 113 THR A O 1
ATOM 906 N N . THR A 1 114 ? 0.547 -9.905 -17.132 1.00 91.25 114 THR A N 1
ATOM 907 C CA . THR A 1 114 ? 0.162 -10.392 -15.798 1.00 91.25 114 THR A CA 1
ATOM 908 C C . THR A 1 114 ? 0.318 -9.312 -14.730 1.00 91.25 114 THR A C 1
ATOM 910 O O . THR A 1 114 ? 1.323 -8.599 -14.727 1.00 91.25 114 THR A O 1
ATOM 913 N N . ILE A 1 115 ? -0.578 -9.298 -13.737 1.00 85.69 115 ILE A N 1
ATOM 914 C CA . ILE A 1 115 ? -0.510 -8.395 -12.571 1.00 85.69 115 ILE A CA 1
ATOM 915 C C . ILE A 1 115 ? 0.868 -8.451 -11.883 1.00 85.69 115 ILE A C 1
ATOM 917 O O . ILE A 1 115 ? 1.422 -7.411 -11.539 1.00 85.69 115 ILE A O 1
ATOM 921 N N . GLY A 1 116 ? 1.456 -9.645 -11.732 1.00 90.75 116 GLY A N 1
ATOM 922 C CA . GLY A 1 116 ? 2.773 -9.817 -11.104 1.00 90.75 116 GLY A CA 1
ATOM 923 C C . GLY A 1 116 ? 3.913 -9.142 -11.874 1.00 90.75 116 GLY A C 1
ATOM 924 O O . GLY A 1 116 ? 4.715 -8.428 -11.277 1.00 90.75 116 GLY A O 1
ATOM 925 N N . LYS A 1 117 ? 3.961 -9.308 -13.204 1.00 92.38 117 LYS A N 1
ATOM 926 C CA . LYS A 1 117 ? 4.961 -8.642 -14.060 1.00 92.38 117 LYS A CA 1
ATOM 927 C C . LYS A 1 117 ? 4.817 -7.119 -14.030 1.00 92.38 117 LYS A C 1
ATOM 929 O O . LYS A 1 117 ? 5.826 -6.434 -13.895 1.00 92.38 117 LYS A O 1
ATOM 934 N N . ARG A 1 118 ? 3.582 -6.600 -14.081 1.00 95.00 118 ARG A N 1
ATOM 935 C CA . ARG A 1 118 ? 3.301 -5.153 -13.970 1.00 95.00 118 ARG A CA 1
ATOM 936 C C . ARG A 1 118 ? 3.767 -4.591 -12.631 1.00 95.00 118 ARG A C 1
ATOM 938 O O . ARG A 1 118 ? 4.462 -3.584 -12.598 1.00 95.00 118 ARG A O 1
ATOM 945 N N . GLY A 1 119 ? 3.432 -5.272 -11.534 1.00 91.19 119 GLY A N 1
ATOM 946 C CA . GLY A 1 119 ? 3.869 -4.880 -10.194 1.00 91.19 119 GLY A CA 1
ATOM 947 C C . GLY A 1 119 ? 5.392 -4.839 -10.071 1.00 91.19 119 GLY A C 1
ATOM 948 O O . GLY A 1 119 ? 5.936 -3.824 -9.644 1.00 91.19 119 GLY A O 1
ATOM 949 N N . LYS A 1 120 ? 6.075 -5.901 -10.526 1.00 93.44 120 LYS A N 1
ATOM 950 C CA . LYS A 1 120 ? 7.544 -5.990 -10.509 1.00 93.44 120 LYS A CA 1
ATOM 951 C C . LYS A 1 120 ? 8.196 -4.871 -11.326 1.00 93.44 120 LYS A C 1
ATOM 953 O O . LYS A 1 120 ? 9.138 -4.249 -10.849 1.00 93.44 120 LYS A O 1
ATOM 958 N N . PHE A 1 121 ? 7.677 -4.592 -12.523 1.00 95.69 121 PHE A N 1
ATOM 959 C CA . PHE A 1 121 ? 8.160 -3.496 -13.366 1.00 95.69 121 PHE A CA 1
ATOM 960 C C . PHE A 1 121 ? 8.011 -2.138 -12.668 1.00 95.69 121 PHE A C 1
ATOM 962 O O . PHE A 1 121 ? 8.985 -1.406 -12.545 1.00 95.69 121 PHE A O 1
ATOM 969 N N . LEU A 1 122 ? 6.826 -1.820 -12.136 1.00 93.88 122 LEU A N 1
ATOM 970 C CA . LEU A 1 122 ? 6.577 -0.543 -11.454 1.00 93.88 122 LEU A CA 1
ATOM 971 C C . LEU A 1 122 ? 7.467 -0.339 -10.220 1.00 93.88 122 LEU A C 1
ATOM 973 O O . LEU A 1 122 ? 7.938 0.773 -9.981 1.00 93.88 122 LEU A O 1
ATOM 977 N N . GLU A 1 123 ? 7.695 -1.396 -9.442 1.00 92.25 123 GLU A N 1
ATOM 978 C CA . GLU A 1 123 ? 8.592 -1.371 -8.285 1.00 92.25 123 GLU A CA 1
ATOM 979 C C . GLU A 1 123 ? 10.037 -1.093 -8.712 1.00 92.25 123 GLU A C 1
ATOM 981 O O . GLU A 1 123 ? 10.655 -0.141 -8.234 1.00 92.25 123 GLU A O 1
ATOM 986 N N . LYS A 1 124 ? 10.543 -1.849 -9.689 1.00 92.50 124 LYS A N 1
ATOM 987 C CA . LYS A 1 124 ? 11.927 -1.737 -10.161 1.00 92.50 124 LYS A CA 1
ATOM 988 C C . LYS A 1 124 ? 12.207 -0.407 -10.861 1.00 92.50 124 LYS A C 1
ATOM 990 O O . LYS A 1 124 ? 13.235 0.215 -10.605 1.00 92.50 124 LYS A O 1
ATOM 995 N N . THR A 1 125 ? 11.268 0.107 -11.649 1.00 92.44 125 THR A N 1
ATOM 996 C CA . THR A 1 125 ? 11.383 1.439 -12.266 1.00 92.44 125 THR A CA 1
ATOM 997 C C . THR A 1 125 ? 11.345 2.563 -11.220 1.00 92.44 125 THR A C 1
ATOM 999 O O . THR A 1 125 ? 11.992 3.598 -11.388 1.00 92.44 125 THR A O 1
ATOM 1002 N N . LYS A 1 126 ? 10.630 2.379 -10.099 1.00 90.00 126 LYS A N 1
ATOM 1003 C CA . LYS A 1 126 ? 10.632 3.334 -8.976 1.00 90.00 126 LYS A CA 1
ATOM 1004 C C . LYS A 1 126 ? 11.972 3.339 -8.231 1.00 90.00 126 LYS A C 1
ATOM 1006 O O . LYS A 1 126 ? 12.447 4.418 -7.882 1.00 90.00 126 LYS A O 1
ATOM 1011 N N . GLU A 1 127 ? 12.581 2.172 -8.019 1.00 88.38 127 GLU A N 1
ATOM 1012 C CA . GLU A 1 127 ? 13.940 2.053 -7.461 1.00 88.38 127 GLU A CA 1
ATOM 1013 C C . GLU A 1 127 ? 14.968 2.762 -8.359 1.00 88.38 127 GLU A C 1
ATOM 1015 O O . GLU A 1 127 ? 15.756 3.578 -7.881 1.00 88.38 127 GLU A O 1
ATOM 1020 N N . LEU A 1 128 ? 14.898 2.540 -9.676 1.00 87.75 128 LEU A N 1
ATOM 1021 C CA . LEU A 1 128 ? 15.766 3.201 -10.658 1.00 87.75 128 LEU A CA 1
ATOM 1022 C C . LEU A 1 128 ? 15.646 4.735 -10.635 1.00 87.75 128 LEU A C 1
ATOM 1024 O O . LEU A 1 128 ? 16.652 5.449 -10.707 1.00 87.75 128 LEU A O 1
ATOM 1028 N N . ALA A 1 129 ? 14.422 5.250 -10.497 1.00 84.31 129 ALA A N 1
ATOM 1029 C CA . ALA A 1 129 ? 14.174 6.685 -10.386 1.00 84.31 129 ALA A CA 1
ATOM 1030 C C . ALA A 1 129 ? 14.764 7.278 -9.092 1.00 84.31 129 ALA A C 1
ATOM 1032 O O . ALA A 1 129 ? 15.350 8.360 -9.123 1.00 84.31 129 ALA A O 1
ATOM 1033 N N . GLY A 1 130 ? 14.643 6.563 -7.966 1.00 73.56 130 GLY A N 1
ATOM 1034 C CA . GLY A 1 130 ? 15.157 6.999 -6.663 1.00 73.56 130 GLY A CA 1
ATOM 1035 C C . GLY A 1 130 ? 16.686 7.030 -6.594 1.00 73.56 130 GLY A C 1
ATOM 1036 O O . GLY A 1 130 ? 17.264 7.966 -6.042 1.00 73.56 130 GLY A O 1
ATOM 1037 N N . ASN A 1 131 ? 17.353 6.065 -7.229 1.00 64.19 131 ASN A N 1
ATOM 1038 C CA . ASN A 1 131 ? 18.815 5.974 -7.220 1.00 64.19 131 ASN A CA 1
ATOM 1039 C C . ASN A 1 131 ? 19.496 7.035 -8.106 1.00 64.19 131 ASN A C 1
ATOM 1041 O O . ASN A 1 131 ? 20.682 7.310 -7.935 1.00 64.19 131 ASN A O 1
ATOM 1045 N N . SER A 1 132 ? 18.759 7.672 -9.021 1.00 55.72 132 SER A N 1
ATOM 1046 C CA . SER A 1 132 ? 19.300 8.688 -9.936 1.00 55.72 132 SER A CA 1
ATOM 1047 C C . SER A 1 132 ? 19.416 10.095 -9.316 1.00 55.72 132 SER A C 1
ATOM 1049 O O . SER A 1 132 ? 20.056 10.965 -9.907 1.00 55.72 132 SER A O 1
ATOM 1051 N N . GLN A 1 133 ? 18.835 10.336 -8.129 1.00 47.25 133 GLN A N 1
ATOM 1052 C CA . GLN A 1 133 ? 18.880 11.635 -7.427 1.00 47.25 133 GLN A CA 1
ATOM 1053 C C . GLN A 1 133 ? 19.831 11.672 -6.216 1.00 47.25 133 GLN A C 1
ATOM 1055 O O . GLN A 1 133 ? 20.058 12.740 -5.651 1.00 47.25 133 GLN A O 1
ATOM 1060 N N . ALA A 1 134 ? 20.437 10.545 -5.835 1.00 43.06 134 ALA A N 1
ATOM 1061 C CA . ALA A 1 134 ? 21.286 10.436 -4.650 1.00 43.06 134 ALA A CA 1
ATOM 1062 C C . ALA A 1 134 ? 22.783 10.363 -5.007 1.00 43.06 134 ALA A C 1
ATOM 1064 O O . ALA A 1 134 ? 23.419 9.325 -4.863 1.00 43.06 134 ALA A O 1
ATOM 1065 N N . LYS A 1 135 ? 23.375 11.474 -5.463 1.00 41.62 135 LYS A N 1
ATOM 1066 C CA . LYS A 1 135 ? 24.838 11.669 -5.415 1.00 41.62 135 LYS A CA 1
ATOM 1067 C C . LYS A 1 135 ? 25.174 13.098 -4.986 1.00 41.62 135 LYS A C 1
ATOM 1069 O O . LYS A 1 135 ? 25.489 13.943 -5.813 1.00 41.62 135 LYS A O 1
ATOM 1074 N N . ALA A 1 136 ? 25.083 13.331 -3.676 1.00 37.97 136 ALA A N 1
ATOM 1075 C CA . ALA A 1 136 ? 25.829 14.348 -2.930 1.00 37.97 136 ALA A CA 1
ATOM 1076 C C . ALA A 1 136 ? 25.783 14.045 -1.416 1.00 37.97 136 ALA A C 1
ATOM 1078 O O . ALA A 1 136 ? 25.341 14.871 -0.629 1.00 37.97 136 ALA A O 1
ATOM 1079 N N . SER A 1 137 ? 26.208 12.852 -0.995 1.00 33.88 137 SER A N 1
ATOM 1080 C CA . SER A 1 137 ? 26.831 12.664 0.324 1.00 33.88 137 SER A CA 1
ATOM 1081 C C . SER A 1 137 ? 27.505 11.294 0.397 1.00 33.88 137 SER A C 1
ATOM 1083 O O . SER A 1 137 ? 26.919 10.249 0.124 1.00 33.88 137 SER A O 1
ATOM 1085 N N . THR A 1 138 ? 28.792 11.341 0.703 1.00 35.22 138 THR A N 1
ATOM 1086 C CA . THR A 1 138 ? 29.730 10.224 0.782 1.00 35.22 138 THR A CA 1
ATOM 1087 C C . THR A 1 138 ? 29.698 9.623 2.190 1.00 35.22 138 THR A C 1
ATOM 1089 O O . THR A 1 138 ? 29.875 10.369 3.146 1.00 35.22 138 THR A O 1
ATOM 1092 N N . PHE A 1 139 ? 29.570 8.287 2.263 1.00 35.84 139 PHE A N 1
ATOM 1093 C CA . PHE A 1 139 ? 29.932 7.370 3.370 1.00 35.84 139 PHE A CA 1
ATOM 1094 C C . PHE A 1 139 ? 29.139 7.488 4.698 1.00 35.84 139 PHE A C 1
ATOM 1096 O O . PHE A 1 139 ? 28.958 8.563 5.245 1.00 35.84 139 PHE A O 1
ATOM 1103 N N . ASN A 1 140 ? 28.603 6.409 5.283 1.00 39.06 140 ASN A N 1
ATOM 1104 C CA . ASN A 1 140 ? 29.237 5.110 5.535 1.00 39.06 140 ASN A CA 1
ATOM 1105 C C . ASN A 1 140 ? 28.369 3.898 5.158 1.00 39.06 140 ASN A C 1
ATOM 1107 O O . ASN A 1 140 ? 27.182 3.834 5.471 1.00 39.06 140 ASN A O 1
ATOM 1111 N N . SER A 1 141 ? 29.027 2.879 4.605 1.00 48.12 141 SER A N 1
ATOM 1112 C CA . SER A 1 141 ? 28.570 1.490 4.636 1.00 48.12 141 SER A CA 1
ATOM 1113 C C . SER A 1 141 ? 28.722 0.930 6.047 1.00 48.12 141 SER A C 1
ATOM 1115 O O . SER A 1 141 ? 29.838 0.890 6.555 1.00 48.12 141 SER A O 1
ATOM 1117 N N . THR A 1 142 ? 27.642 0.437 6.649 1.00 32.44 142 THR A N 1
ATOM 1118 C CA . THR A 1 142 ? 27.624 -0.781 7.478 1.00 32.44 142 THR A CA 1
ATOM 1119 C C . THR A 1 142 ? 26.174 -1.259 7.566 1.00 32.44 142 THR A C 1
ATOM 1121 O O . THR A 1 142 ? 25.293 -0.477 7.898 1.00 32.44 142 THR A O 1
ATOM 1124 N N . SER A 1 143 ? 25.966 -2.524 7.192 1.00 48.38 143 SER A N 1
ATOM 1125 C CA . SER A 1 143 ? 24.861 -3.423 7.557 1.00 48.38 143 SER A CA 1
ATOM 1126 C C . SER A 1 143 ? 23.705 -2.810 8.356 1.00 48.38 143 SER A C 1
ATOM 1128 O O . SER A 1 143 ? 23.861 -2.530 9.536 1.00 48.38 143 SER A O 1
ATOM 1130 N N . ASP A 1 144 ? 22.535 -2.671 7.733 1.00 34.25 144 ASP A N 1
ATOM 1131 C CA . ASP A 1 144 ? 21.351 -3.450 8.116 1.00 34.25 144 ASP A CA 1
ATOM 1132 C C . ASP A 1 144 ? 20.176 -3.119 7.193 1.00 34.25 144 ASP A C 1
ATOM 1134 O O . ASP A 1 144 ? 19.808 -1.968 6.958 1.00 34.25 144 ASP A O 1
ATOM 1138 N N . SER A 1 145 ? 19.591 -4.175 6.628 1.00 44.72 145 SER A N 1
ATOM 1139 C CA . SER A 1 145 ? 18.388 -4.109 5.803 1.00 44.72 145 SER A CA 1
ATOM 1140 C C . SER A 1 145 ? 17.178 -3.790 6.681 1.00 44.72 145 SER A C 1
ATOM 1142 O O . SER A 1 145 ? 16.447 -4.685 7.094 1.00 44.72 145 SER A O 1
ATOM 1144 N N . ALA A 1 146 ? 16.950 -2.509 6.952 1.00 38.41 146 ALA A N 1
ATOM 1145 C CA . ALA A 1 146 ? 15.667 -2.009 7.419 1.00 38.41 146 ALA A CA 1
ATOM 1146 C C . ALA A 1 146 ? 15.024 -1.226 6.274 1.00 38.41 146 ALA A C 1
ATOM 1148 O O . ALA A 1 146 ? 15.363 -0.076 6.002 1.00 38.41 146 ALA A O 1
ATOM 1149 N N . THR A 1 147 ? 14.092 -1.871 5.573 1.00 39.69 147 THR A N 1
ATOM 1150 C CA . THR A 1 147 ? 13.146 -1.197 4.687 1.00 39.69 147 THR A CA 1
ATOM 1151 C C . THR A 1 147 ? 12.350 -0.214 5.546 1.00 39.69 147 THR A C 1
ATOM 1153 O O . THR A 1 147 ? 11.360 -0.591 6.173 1.00 39.69 147 THR A O 1
ATOM 1156 N N . ILE A 1 148 ? 12.802 1.041 5.617 1.00 42.25 148 ILE A N 1
ATOM 1157 C CA . ILE A 1 148 ? 12.029 2.144 6.185 1.00 42.25 148 ILE A CA 1
ATOM 1158 C C . ILE A 1 148 ? 10.855 2.366 5.231 1.00 42.25 148 ILE A C 1
ATOM 1160 O O . ILE A 1 148 ? 10.901 3.154 4.285 1.00 42.25 148 ILE A O 1
ATOM 1164 N N . LEU A 1 149 ? 9.778 1.621 5.468 1.00 40.66 149 LEU A N 1
ATOM 1165 C CA . LEU A 1 149 ? 8.445 2.110 5.177 1.00 40.66 149 LEU A CA 1
ATOM 1166 C C . LEU A 1 149 ? 8.349 3.454 5.898 1.00 40.66 149 LEU A C 1
ATOM 1168 O O . LEU A 1 149 ? 8.353 3.508 7.119 1.00 40.66 149 LEU A O 1
ATOM 1172 N N . HIS A 1 150 ? 8.313 4.544 5.140 1.00 43.50 150 HIS A N 1
ATOM 1173 C CA . HIS A 1 150 ? 7.740 5.793 5.617 1.00 43.50 150 HIS A CA 1
ATOM 1174 C C . HIS A 1 150 ? 6.220 5.666 5.471 1.00 43.50 150 HIS A C 1
ATOM 1176 O O . HIS A 1 150 ? 5.697 5.956 4.388 1.00 43.50 150 HIS A O 1
ATOM 1182 N N . PRO A 1 151 ? 5.448 5.270 6.493 1.00 49.81 151 PRO A N 1
ATOM 1183 C CA . PRO A 1 151 ? 4.038 5.602 6.501 1.00 49.81 151 PRO A CA 1
ATOM 1184 C C . PRO A 1 151 ? 3.945 7.103 6.783 1.00 49.81 151 PRO A C 1
ATOM 1186 O O . PRO A 1 151 ? 3.898 7.568 7.914 1.00 49.81 151 PRO A O 1
ATOM 1189 N N . LYS A 1 152 ? 3.894 7.893 5.713 1.00 56.34 152 LYS A N 1
ATOM 1190 C CA . LYS A 1 152 ? 3.571 9.327 5.776 1.00 56.34 152 LYS A CA 1
ATOM 1191 C C . LYS A 1 152 ? 2.129 9.605 6.226 1.00 56.34 152 LYS A C 1
ATOM 1193 O O . LYS A 1 152 ? 1.701 10.752 6.210 1.00 56.34 152 LYS A O 1
ATOM 1198 N N . THR A 1 153 ? 1.364 8.579 6.586 1.00 64.50 153 THR A N 1
ATOM 1199 C CA . THR A 1 153 ? -0.053 8.699 6.915 1.00 64.50 153 THR A CA 1
ATOM 1200 C C . THR A 1 153 ? -0.336 7.975 8.222 1.00 64.50 153 THR A C 1
ATOM 1202 O O . THR A 1 153 ? -0.271 6.747 8.266 1.00 64.50 153 THR A O 1
ATOM 1205 N N . ASP A 1 154 ? -0.665 8.741 9.260 1.00 81.19 154 ASP A N 1
ATOM 1206 C CA . ASP A 1 154 ? -1.303 8.245 10.479 1.00 81.19 154 ASP A CA 1
ATOM 1207 C C . ASP A 1 154 ? -2.712 7.751 10.115 1.00 81.19 154 ASP A C 1
ATOM 1209 O O . ASP A 1 154 ? -3.657 8.536 10.050 1.00 81.19 154 ASP A O 1
ATOM 1213 N N . ARG A 1 155 ? -2.812 6.475 9.728 1.00 86.44 155 ARG A N 1
ATOM 1214 C CA . ARG A 1 155 ? -4.050 5.790 9.325 1.00 86.44 155 ARG A CA 1
ATOM 1215 C C . ARG A 1 155 ? -3.873 4.280 9.428 1.00 86.44 155 ARG A C 1
ATOM 1217 O O . ARG A 1 155 ? -2.754 3.766 9.334 1.00 86.44 155 ARG A O 1
ATOM 1224 N N . LEU A 1 156 ? -4.970 3.530 9.539 1.00 86.44 156 LEU A N 1
ATOM 1225 C CA . LEU A 1 156 ? -4.874 2.075 9.491 1.00 86.44 156 LEU A CA 1
ATOM 1226 C C . LEU A 1 156 ? -4.338 1.585 8.144 1.00 86.44 156 LEU A C 1
ATOM 1228 O O . LEU A 1 156 ? -4.855 1.913 7.078 1.00 86.44 156 LEU A O 1
ATOM 1232 N N . LEU A 1 157 ? -3.339 0.703 8.210 1.00 84.88 157 LEU A N 1
ATOM 1233 C CA . LEU A 1 157 ? -2.792 0.060 7.024 1.00 84.88 157 LEU A CA 1
ATOM 1234 C C . LEU A 1 157 ? -3.863 -0.778 6.313 1.00 84.88 157 LEU A C 1
ATOM 1236 O O . LEU A 1 157 ? -4.550 -1.624 6.915 1.00 84.88 157 LEU A O 1
ATOM 1240 N N . THR A 1 158 ? -3.941 -0.594 5.001 1.00 85.00 158 THR A N 1
ATOM 1241 C CA . THR A 1 158 ? -4.725 -1.422 4.086 1.00 85.00 158 THR A CA 1
ATOM 1242 C C . THR A 1 158 ? -4.207 -2.862 4.078 1.00 85.00 158 THR A C 1
ATOM 1244 O O . THR A 1 158 ? -3.091 -3.163 4.508 1.00 85.00 158 THR A O 1
ATOM 1247 N N . GLN A 1 159 ? -5.015 -3.797 3.571 1.00 82.50 159 GLN A N 1
ATOM 1248 C CA . GLN A 1 159 ? -4.584 -5.194 3.441 1.00 82.50 159 GLN A CA 1
ATOM 1249 C C . GLN A 1 159 ? -3.359 -5.348 2.531 1.00 82.50 159 GLN A C 1
ATOM 1251 O O . GLN A 1 159 ? -2.534 -6.224 2.773 1.00 82.50 159 GLN A O 1
ATOM 1256 N N . HIS A 1 160 ? -3.228 -4.499 1.508 1.00 80.44 160 HIS A N 1
ATOM 1257 C CA . HIS A 1 160 ? -2.056 -4.485 0.639 1.00 80.44 160 HIS A CA 1
ATOM 1258 C C . HIS A 1 160 ? -0.807 -4.019 1.400 1.00 80.44 160 HIS A C 1
ATOM 1260 O O . HIS A 1 160 ? 0.195 -4.723 1.403 1.00 80.44 160 HIS A O 1
ATOM 1266 N N . GLU A 1 161 ? -0.882 -2.902 2.128 1.00 84.38 161 GLU A N 1
ATOM 1267 C CA . GLU A 1 161 ? 0.248 -2.388 2.922 1.00 84.38 161 GLU A CA 1
ATOM 1268 C C . GLU A 1 161 ? 0.675 -3.375 4.018 1.00 84.38 161 GLU A C 1
ATOM 1270 O O . GLU A 1 161 ? 1.862 -3.611 4.216 1.00 84.38 161 GLU A O 1
ATOM 1275 N N . LYS A 1 162 ? -0.279 -4.057 4.664 1.00 84.12 162 LYS A N 1
ATOM 1276 C CA . LYS A 1 162 ? 0.015 -5.116 5.647 1.00 84.12 162 LYS A CA 1
ATOM 1277 C C . LYS A 1 162 ? 0.772 -6.309 5.068 1.00 84.12 162 LYS A C 1
ATOM 1279 O O . LYS A 1 162 ? 1.446 -7.006 5.825 1.00 84.12 162 LYS A O 1
ATOM 1284 N N . LYS A 1 163 ? 0.623 -6.594 3.770 1.00 84.56 163 LYS A N 1
ATOM 1285 C CA . LYS A 1 163 ? 1.370 -7.666 3.088 1.00 84.56 163 LYS A CA 1
ATOM 1286 C C . LYS A 1 163 ? 2.816 -7.270 2.802 1.00 84.56 163 LYS A C 1
ATOM 1288 O O . LYS A 1 163 ? 3.644 -8.162 2.701 1.00 84.56 163 LYS A O 1
ATOM 1293 N N . GLN A 1 164 ? 3.091 -5.970 2.715 1.00 83.25 164 GLN A N 1
ATOM 1294 C CA . GLN A 1 164 ? 4.428 -5.419 2.488 1.00 83.25 164 GLN A CA 1
ATOM 1295 C C . GLN A 1 164 ? 5.225 -5.228 3.790 1.00 83.25 164 GLN A C 1
ATOM 1297 O O . GLN A 1 164 ? 6.403 -4.891 3.751 1.00 83.25 164 GLN A O 1
ATOM 1302 N N . LEU A 1 165 ? 4.601 -5.439 4.955 1.00 82.75 165 LEU A N 1
ATOM 1303 C CA . LEU A 1 165 ? 5.304 -5.414 6.235 1.00 82.75 165 LEU A CA 1
ATOM 1304 C C . LEU A 1 165 ? 6.229 -6.621 6.374 1.00 82.75 165 LEU A C 1
ATOM 1306 O O . LEU A 1 165 ? 5.837 -7.756 6.090 1.00 82.75 165 LEU A O 1
ATOM 1310 N N . THR A 1 166 ? 7.411 -6.384 6.940 1.00 89.12 166 THR A N 1
ATOM 1311 C CA . THR A 1 166 ? 8.273 -7.459 7.436 1.00 89.12 166 THR A CA 1
ATOM 1312 C C . THR A 1 166 ? 7.525 -8.297 8.481 1.00 89.12 166 THR A C 1
ATOM 1314 O O . THR A 1 166 ? 6.589 -7.825 9.141 1.00 89.12 166 THR A O 1
ATOM 1317 N N . CYS A 1 167 ? 7.931 -9.558 8.658 1.00 84.19 167 CYS A N 1
ATOM 1318 C CA . CYS A 1 167 ? 7.333 -10.439 9.666 1.00 84.19 167 CYS A CA 1
ATOM 1319 C C . CYS A 1 167 ? 7.367 -9.816 11.072 1.00 84.19 167 CYS A C 1
ATOM 1321 O O . CYS A 1 167 ? 6.385 -9.925 11.810 1.00 84.19 167 CYS A O 1
ATOM 1323 N N . GLU A 1 168 ? 8.455 -9.117 11.405 1.00 88.75 168 GLU A N 1
ATOM 1324 C CA . GLU A 1 168 ? 8.620 -8.444 12.693 1.00 88.75 168 GLU A CA 1
ATOM 1325 C C . GLU A 1 168 ? 7.688 -7.234 12.825 1.00 88.75 168 GLU A C 1
ATOM 1327 O O . GLU A 1 168 ? 6.898 -7.167 13.768 1.00 88.75 168 GLU A O 1
ATOM 1332 N N . ASN A 1 169 ? 7.645 -6.345 11.828 1.00 87.94 169 ASN A N 1
ATOM 1333 C CA . ASN A 1 169 ? 6.753 -5.181 11.864 1.00 87.94 169 ASN A CA 1
ATOM 1334 C C . ASN A 1 169 ? 5.287 -5.609 11.934 1.00 87.94 169 ASN A C 1
ATOM 1336 O O . ASN A 1 169 ? 4.489 -5.021 12.664 1.00 87.94 169 ASN A O 1
ATOM 1340 N N . LYS A 1 170 ? 4.924 -6.693 11.243 1.00 88.38 170 LYS A N 1
ATOM 1341 C CA . LYS A 1 170 ? 3.586 -7.286 11.319 1.00 88.38 170 LYS A CA 1
ATOM 1342 C C . LYS A 1 170 ? 3.276 -7.825 12.718 1.00 88.38 170 LYS A C 1
ATOM 1344 O O . LYS A 1 170 ? 2.145 -7.672 13.188 1.00 88.38 170 LYS A O 1
ATOM 1349 N N . ARG A 1 171 ? 4.244 -8.452 13.393 1.00 90.69 171 ARG A N 1
ATOM 1350 C CA . ARG A 1 171 ? 4.099 -8.938 14.775 1.00 90.69 171 ARG A CA 1
ATOM 1351 C C . ARG A 1 171 ? 3.898 -7.775 15.743 1.00 90.69 171 ARG A C 1
ATOM 1353 O O . ARG A 1 171 ? 2.933 -7.805 16.512 1.00 90.69 171 ARG A O 1
ATOM 1360 N N . ILE A 1 172 ? 4.744 -6.749 15.668 1.00 91.25 172 ILE A N 1
ATOM 1361 C CA . ILE A 1 172 ? 4.666 -5.539 16.499 1.00 91.25 172 ILE A CA 1
ATOM 1362 C C . ILE A 1 172 ? 3.323 -4.835 16.278 1.00 91.25 172 ILE A C 1
ATOM 1364 O O . ILE A 1 172 ? 2.571 -4.622 17.231 1.00 91.25 172 ILE A O 1
ATOM 1368 N N . TYR A 1 173 ? 2.964 -4.568 15.020 1.00 91.31 173 TYR A N 1
ATOM 1369 C CA . TYR A 1 173 ? 1.716 -3.903 14.642 1.00 91.31 173 TYR A CA 1
ATOM 1370 C C . TYR A 1 173 ? 0.483 -4.636 15.187 1.00 91.31 173 TYR A C 1
ATOM 1372 O O . TYR A 1 173 ? -0.377 -4.037 15.834 1.00 91.31 173 TYR A O 1
ATOM 1380 N N . ASN A 1 174 ? 0.404 -5.957 14.989 1.00 90.19 174 ASN A N 1
ATOM 1381 C CA . ASN A 1 174 ? -0.720 -6.752 15.487 1.00 90.19 174 ASN A CA 1
ATOM 1382 C C . ASN A 1 174 ? -0.769 -6.812 17.017 1.00 90.19 174 ASN A C 1
ATOM 1384 O O . ASN A 1 174 ? -1.858 -6.846 17.589 1.00 90.19 174 ASN A O 1
ATOM 1388 N N . THR A 1 175 ? 0.388 -6.825 17.680 1.00 93.62 175 THR A N 1
ATOM 1389 C CA . THR A 1 175 ? 0.470 -6.829 19.146 1.00 93.62 175 THR A CA 1
ATOM 1390 C C . THR A 1 175 ? -0.080 -5.525 19.707 1.00 93.62 175 THR A C 1
ATOM 1392 O O . THR A 1 175 ? -1.007 -5.555 20.512 1.00 93.62 175 THR A O 1
ATOM 1395 N N . LYS A 1 176 ? 0.384 -4.381 19.198 1.00 93.44 176 LYS A N 1
ATOM 1396 C CA . LYS A 1 176 ? -0.101 -3.061 19.622 1.00 93.44 176 LYS A CA 1
ATOM 1397 C C . LYS A 1 176 ? -1.592 -2.881 19.341 1.00 93.44 176 LYS A C 1
ATOM 1399 O O . LYS A 1 176 ? -2.326 -2.461 20.229 1.00 93.44 176 LYS A O 1
ATOM 1404 N N . LYS A 1 177 ? -2.089 -3.329 18.179 1.00 92.31 177 LYS A N 1
ATOM 1405 C CA . LYS A 1 177 ? -3.539 -3.357 17.896 1.00 92.31 177 LYS A CA 1
ATOM 1406 C C . LYS A 1 177 ? -4.337 -4.158 18.925 1.00 92.31 177 LYS A C 1
ATOM 1408 O O . LYS A 1 177 ? -5.408 -3.713 19.327 1.00 92.31 177 LYS A O 1
ATOM 1413 N N . LYS A 1 178 ? -3.840 -5.321 19.361 1.00 91.94 178 LYS A N 1
ATOM 1414 C CA . LYS A 1 178 ? -4.493 -6.113 20.419 1.00 91.94 178 LYS A CA 1
ATOM 1415 C C . LYS A 1 178 ? -4.480 -5.390 21.764 1.00 91.94 178 LYS A C 1
ATOM 1417 O O . LYS A 1 178 ? -5.459 -5.474 22.495 1.00 91.94 178 LYS A O 1
ATOM 1422 N N . MET A 1 179 ? -3.403 -4.676 22.081 1.00 92.75 179 MET A N 1
ATOM 1423 C CA . MET A 1 179 ? -3.301 -3.891 23.314 1.00 92.75 179 MET A CA 1
ATOM 1424 C C . MET A 1 179 ? -4.275 -2.711 23.314 1.00 92.75 179 MET A C 1
ATOM 1426 O O . MET A 1 179 ? -4.983 -2.523 24.297 1.00 92.75 179 MET A O 1
ATOM 1430 N N . ILE A 1 180 ? -4.388 -1.992 22.192 1.00 91.62 180 ILE A N 1
ATOM 1431 C CA . ILE A 1 180 ? -5.400 -0.942 21.999 1.00 91.62 180 ILE A CA 1
ATOM 1432 C C . ILE A 1 180 ? -6.807 -1.534 22.166 1.00 91.62 180 ILE A C 1
ATOM 1434 O O . ILE A 1 180 ? -7.608 -1.009 22.929 1.00 91.62 180 ILE A O 1
ATOM 1438 N N . ALA A 1 181 ? -7.095 -2.668 21.519 1.00 89.62 181 ALA A N 1
ATOM 1439 C CA . ALA A 1 181 ? -8.389 -3.344 21.632 1.00 89.62 181 ALA A CA 1
ATOM 1440 C C . ALA A 1 181 ? -8.728 -3.775 23.071 1.00 89.62 181 ALA A C 1
ATOM 1442 O O . ALA A 1 181 ? -9.890 -3.708 23.472 1.00 89.62 181 ALA A O 1
ATOM 1443 N N . ALA A 1 182 ? -7.733 -4.221 23.844 1.00 89.94 182 ALA A N 1
ATOM 1444 C CA . ALA A 1 182 ? -7.911 -4.555 25.253 1.00 89.94 182 ALA A CA 1
ATOM 1445 C C . ALA A 1 182 ? -8.246 -3.311 26.083 1.00 89.94 182 ALA A C 1
ATOM 1447 O O . ALA A 1 182 ? -9.137 -3.363 26.922 1.00 89.94 182 ALA A O 1
ATOM 1448 N N . GLU A 1 183 ? -7.577 -2.192 25.815 1.00 91.38 183 GLU A N 1
ATOM 1449 C CA . GLU A 1 183 ? -7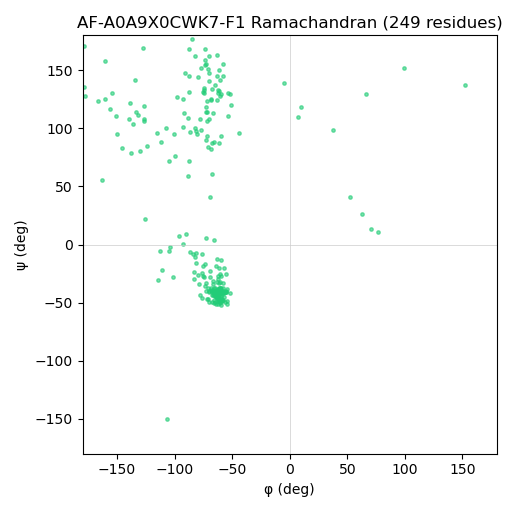.816 -0.928 26.507 1.00 91.38 183 GLU A CA 1
ATOM 1450 C C . GLU A 1 183 ? -9.191 -0.331 26.167 1.00 91.38 183 GLU A C 1
ATOM 1452 O O . GLU A 1 183 ? -9.908 0.101 27.063 1.00 91.38 183 GLU A O 1
ATOM 1457 N N . ILE A 1 184 ? -9.623 -0.433 24.904 1.00 89.81 184 ILE A N 1
ATOM 1458 C CA . ILE A 1 184 ? -10.987 -0.083 24.470 1.00 89.81 184 ILE A CA 1
ATOM 1459 C C . ILE A 1 184 ? -12.033 -0.874 25.254 1.00 89.81 184 ILE A C 1
ATOM 1461 O O . ILE A 1 184 ? -13.071 -0.336 25.614 1.00 89.81 184 ILE A O 1
ATOM 1465 N N . ASN A 1 185 ? -11.788 -2.160 25.508 1.00 86.62 185 ASN A N 1
ATOM 1466 C CA . ASN A 1 185 ? -12.733 -3.000 26.242 1.00 86.62 185 ASN A CA 1
ATOM 1467 C C . ASN A 1 185 ? -12.747 -2.725 27.752 1.00 86.62 185 ASN A C 1
ATOM 1469 O O . ASN A 1 185 ? -13.715 -3.113 28.402 1.00 86.62 185 ASN A O 1
ATOM 1473 N N . LYS A 1 186 ? -11.709 -2.084 28.304 1.00 88.44 186 LYS A N 1
ATOM 1474 C CA . LYS A 1 186 ? -11.725 -1.583 29.686 1.00 88.44 186 LYS A CA 1
ATOM 1475 C C . LYS A 1 186 ? -12.511 -0.281 29.796 1.00 88.44 186 LYS A C 1
ATOM 1477 O O . LYS A 1 186 ? -13.276 -0.135 30.735 1.00 88.44 186 LYS A O 1
ATOM 1482 N N . GLU A 1 187 ? -12.308 0.629 28.844 1.00 87.62 187 GLU A N 1
ATOM 1483 C CA . GLU A 1 187 ? -12.969 1.940 28.817 1.00 87.62 187 GLU A CA 1
ATOM 1484 C C . GLU A 1 187 ? -14.453 1.825 28.438 1.00 87.62 187 GLU A C 1
ATOM 1486 O O . GLU A 1 187 ? -15.299 2.487 29.023 1.00 87.62 187 GLU A O 1
ATOM 1491 N N . TRP A 1 188 ? -14.775 0.946 27.482 1.00 86.62 188 TRP A N 1
ATOM 1492 C CA . TRP A 1 188 ? -16.140 0.689 27.012 1.00 86.62 188 TRP A CA 1
ATOM 1493 C C . TRP A 1 188 ? -16.442 -0.818 26.989 1.00 86.62 188 TRP A C 1
ATOM 1495 O O . TRP A 1 188 ? -16.354 -1.471 25.927 1.00 86.62 188 TRP A O 1
ATOM 1505 N N . PRO A 1 189 ? -16.780 -1.405 28.154 1.00 80.88 189 PRO A N 1
ATOM 1506 C CA . PRO A 1 189 ? -17.166 -2.805 28.270 1.00 80.88 189 PRO A CA 1
ATOM 1507 C C . PRO A 1 189 ? -18.433 -3.117 27.464 1.00 80.88 189 PRO A C 1
ATOM 1509 O O . PRO A 1 189 ? -19.321 -2.287 27.309 1.00 80.88 189 PRO A O 1
ATOM 1512 N N . LEU A 1 190 ? -18.562 -4.356 26.982 1.00 69.00 190 LEU A N 1
ATOM 1513 C CA . LEU A 1 190 ? -19.735 -4.822 26.217 1.00 69.00 190 LEU A CA 1
ATOM 1514 C C . LEU A 1 190 ? -21.065 -4.757 26.995 1.00 69.00 190 LEU A C 1
ATOM 1516 O O . LEU A 1 190 ? -22.136 -4.800 26.388 1.00 69.00 190 LEU A O 1
ATOM 1520 N N . VAL A 1 191 ? -20.980 -4.702 28.324 1.00 66.94 191 VAL A N 1
ATOM 1521 C CA . VAL A 1 191 ? -22.125 -4.741 29.241 1.00 66.94 191 VAL A CA 1
ATOM 1522 C C . VAL A 1 191 ? -22.814 -3.375 29.339 1.00 66.94 191 VAL A C 1
ATOM 1524 O O . VAL A 1 191 ? -24.019 -3.323 29.561 1.00 66.94 191 VAL A O 1
ATOM 1527 N N . GLU A 1 192 ? -22.086 -2.283 29.098 1.00 65.00 192 GLU A N 1
ATOM 1528 C CA . GLU A 1 192 ? -22.628 -0.921 29.111 1.00 65.00 192 GLU A CA 1
ATOM 1529 C C . GLU A 1 192 ? -23.187 -0.522 27.729 1.00 65.00 192 GLU A C 1
ATOM 1531 O O . GLU A 1 192 ? -23.049 -1.244 26.727 1.00 65.00 192 GLU A O 1
ATOM 1536 N N . GLU A 1 193 ? -23.917 0.593 27.665 1.00 68.94 193 GLU A N 1
ATOM 1537 C CA . GLU A 1 193 ? -24.400 1.146 26.397 1.00 68.94 193 GLU A CA 1
ATOM 1538 C C . GLU A 1 193 ? -23.212 1.465 25.484 1.00 68.94 193 GLU A C 1
ATOM 1540 O O . GLU A 1 193 ? -22.228 2.075 25.896 1.00 68.94 193 GLU A O 1
ATOM 1545 N N . VAL A 1 194 ? -23.268 0.989 24.234 1.00 70.81 194 VAL A N 1
ATOM 1546 C CA . VAL A 1 194 ? -22.152 1.174 23.303 1.00 70.81 194 VAL A CA 1
ATOM 1547 C C . VAL A 1 194 ? -22.136 2.642 22.882 1.00 70.81 194 VAL A C 1
ATOM 1549 O O . VAL A 1 194 ? -23.096 3.066 22.228 1.00 70.81 194 VAL A O 1
ATOM 1552 N N . PRO A 1 195 ? -21.060 3.396 23.169 1.00 71.38 195 PRO A N 1
ATOM 1553 C CA . PRO A 1 195 ? -21.004 4.813 22.846 1.00 71.38 195 PRO A CA 1
ATOM 1554 C C . PRO A 1 195 ? -21.195 5.055 21.344 1.00 71.38 195 PRO A C 1
ATOM 1556 O O . PRO A 1 195 ? -20.802 4.273 20.463 1.00 71.38 195 PRO A O 1
ATOM 1559 N N . SER A 1 196 ? -21.850 6.159 21.027 1.00 74.88 196 SER A N 1
ATOM 1560 C CA . SER A 1 196 ? -22.121 6.654 19.691 1.00 74.88 196 SER A CA 1
ATOM 1561 C C . SER A 1 196 ? -21.358 7.941 19.393 1.00 74.88 196 SER A C 1
ATOM 1563 O O . SER A 1 196 ? -21.916 9.030 19.435 1.00 74.88 196 SER A O 1
ATOM 1565 N N . PHE A 1 197 ? -20.138 7.795 18.882 1.00 79.56 197 PHE A N 1
ATOM 1566 C CA . PHE A 1 197 ? -19.246 8.885 18.458 1.00 79.56 197 PHE A CA 1
ATOM 1567 C C . PHE A 1 197 ? -19.691 9.656 17.196 1.00 79.56 197 PHE A C 1
ATOM 1569 O O . PHE A 1 197 ? -18.884 9.965 16.320 1.00 79.56 197 PHE A O 1
ATOM 1576 N N . ARG A 1 198 ? -20.986 9.952 17.060 1.00 74.75 198 ARG A N 1
ATOM 1577 C CA . ARG A 1 198 ? -21.507 10.819 16.001 1.00 74.75 198 ARG A CA 1
ATOM 1578 C C . ARG A 1 198 ? -21.097 12.269 16.283 1.00 74.75 198 ARG A C 1
ATOM 1580 O O . ARG A 1 198 ? -21.035 12.647 17.450 1.00 74.75 198 ARG A O 1
ATOM 1587 N N . PRO A 1 199 ? -20.926 13.108 15.245 1.00 72.12 199 PRO A N 1
ATOM 1588 C CA . PRO A 1 199 ? -20.512 14.505 15.411 1.00 72.12 199 PRO A CA 1
ATOM 1589 C C . PRO A 1 199 ? -21.399 15.334 16.350 1.00 72.12 199 PRO A C 1
ATOM 1591 O O . PRO A 1 199 ? -20.935 16.304 16.928 1.00 72.12 199 PRO A O 1
ATOM 1594 N N . HIS A 1 200 ? -22.669 14.954 16.513 1.00 74.06 200 HIS A N 1
ATOM 1595 C CA . HIS A 1 200 ? -23.623 15.663 17.365 1.00 74.06 200 HIS A CA 1
ATOM 1596 C C . HIS A 1 200 ? -23.554 15.266 18.854 1.00 74.06 200 HIS A C 1
ATOM 1598 O O . HIS A 1 200 ? -24.179 15.926 19.678 1.00 74.06 200 HIS A O 1
ATOM 1604 N N . HIS A 1 201 ? -22.794 14.226 19.221 1.00 77.69 201 HIS A N 1
ATOM 1605 C CA . HIS A 1 201 ? -22.598 13.803 20.613 1.00 77.69 201 HIS A CA 1
ATOM 1606 C C . HIS A 1 201 ? -21.256 14.316 21.147 1.00 77.69 201 HIS A C 1
ATOM 1608 O O . HIS A 1 201 ? -20.282 13.571 21.265 1.00 77.69 201 HIS A O 1
ATOM 1614 N N . ASN A 1 202 ? -21.208 15.613 21.459 1.00 80.06 202 ASN A N 1
ATOM 1615 C CA . ASN A 1 202 ? -19.976 16.306 21.848 1.00 80.06 202 ASN A CA 1
ATOM 1616 C C . ASN A 1 202 ? -19.258 15.656 23.044 1.00 80.06 202 ASN A C 1
ATOM 1618 O O . ASN A 1 202 ? -18.038 15.523 23.012 1.00 80.06 202 ASN A O 1
ATOM 1622 N N . GLU A 1 203 ? -19.994 15.193 24.058 1.00 83.50 203 GLU A N 1
ATOM 1623 C CA . GLU A 1 203 ? -19.409 14.563 25.251 1.00 83.50 203 GLU A CA 1
ATOM 1624 C C . GLU A 1 203 ? -18.696 13.242 24.932 1.00 83.50 203 GLU A C 1
ATOM 1626 O O . GLU A 1 203 ? -17.591 12.986 25.407 1.00 83.50 203 GLU A O 1
ATOM 1631 N N . GLU A 1 204 ? -19.289 12.397 24.088 1.00 82.88 204 GLU A N 1
ATOM 1632 C CA . GLU A 1 204 ? -18.678 11.120 23.714 1.00 82.88 204 GLU A CA 1
ATOM 1633 C C . GLU A 1 204 ? -17.501 11.305 22.758 1.00 82.88 204 GLU A C 1
ATOM 1635 O O . GLU A 1 204 ? -16.496 10.598 22.860 1.00 82.88 204 GLU A O 1
ATOM 1640 N N . VAL A 1 205 ? -17.590 12.281 21.851 1.00 83.94 205 VAL A N 1
ATOM 1641 C CA . VAL A 1 205 ? -16.471 12.665 20.982 1.00 83.94 205 VAL A CA 1
ATOM 1642 C C . VAL A 1 205 ? -15.317 13.231 21.814 1.00 83.94 205 VAL A C 1
ATOM 1644 O O . VAL A 1 205 ? -14.158 12.931 21.523 1.00 83.94 205 VAL A O 1
ATOM 1647 N N . GLN A 1 206 ? -15.602 13.983 22.879 1.00 87.19 206 GLN A N 1
ATOM 1648 C CA . GLN A 1 206 ? -14.581 14.456 23.810 1.00 87.19 206 GLN A CA 1
ATOM 1649 C C . GLN A 1 206 ? -13.921 13.295 24.566 1.00 87.19 206 GLN A C 1
ATOM 1651 O O . GLN A 1 206 ? -12.693 13.204 24.551 1.00 87.19 206 GLN A O 1
ATOM 1656 N N . LYS A 1 207 ? -14.703 12.354 25.119 1.00 88.06 207 LYS A N 1
ATOM 1657 C CA . LYS A 1 207 ? -14.170 11.128 25.750 1.00 88.06 207 LYS A CA 1
ATOM 1658 C C . LYS A 1 207 ? -13.287 10.325 24.790 1.00 88.06 207 LYS A C 1
ATOM 1660 O O . LYS A 1 207 ? -12.223 9.848 25.175 1.00 88.06 207 LYS A O 1
ATOM 1665 N N . LEU A 1 208 ? -13.683 10.217 23.519 1.00 88.56 208 LEU A N 1
ATOM 1666 C CA . LEU A 1 208 ? -12.867 9.588 22.476 1.00 88.56 208 LEU A CA 1
ATOM 1667 C C . LEU A 1 208 ? -11.545 10.332 22.254 1.00 88.56 208 LEU A C 1
ATOM 1669 O O . LEU A 1 208 ? -10.499 9.698 22.150 1.00 88.56 208 LEU A O 1
ATOM 1673 N N . ASN A 1 209 ? -11.578 11.663 22.169 1.00 89.31 209 ASN A N 1
ATOM 1674 C CA . ASN A 1 209 ? -10.379 12.475 21.966 1.00 89.31 209 ASN A CA 1
ATOM 1675 C C . ASN A 1 209 ? -9.410 12.347 23.147 1.00 89.31 209 ASN A C 1
ATOM 1677 O O . ASN A 1 209 ? -8.213 12.167 22.934 1.00 89.31 209 ASN A O 1
ATOM 1681 N N . GLU A 1 210 ? -9.921 12.393 24.378 1.00 91.12 210 GLU A N 1
ATOM 1682 C CA . GLU A 1 210 ? -9.135 12.213 25.6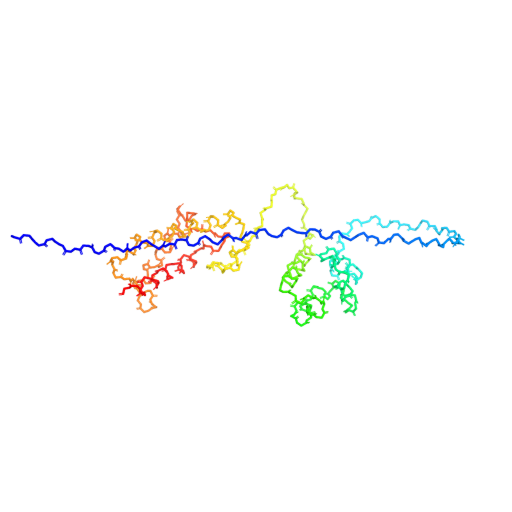02 1.00 91.12 210 GLU A CA 1
ATOM 1683 C C . GLU A 1 210 ? -8.529 10.808 25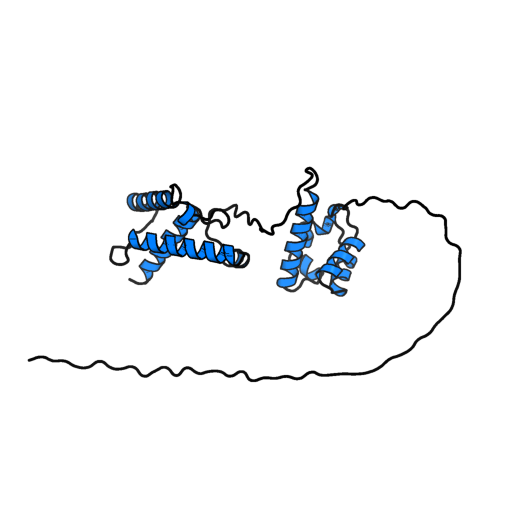.681 1.00 91.12 210 GLU A C 1
ATOM 1685 O O . GLU A 1 210 ? -7.346 10.666 25.992 1.00 91.12 210 GLU A O 1
ATOM 1690 N N . PHE A 1 211 ? -9.290 9.774 25.311 1.00 90.69 211 PHE A N 1
ATOM 1691 C CA . PHE A 1 211 ? -8.795 8.400 25.217 1.00 90.69 211 PHE A CA 1
ATOM 1692 C C . PHE A 1 211 ? -7.675 8.256 24.181 1.00 90.69 211 PHE A C 1
ATOM 1694 O O . PHE A 1 211 ? -6.620 7.699 24.484 1.00 90.69 211 PHE A O 1
ATOM 1701 N N . VAL A 1 212 ? -7.871 8.779 22.964 1.00 91.06 212 VAL A N 1
ATOM 1702 C CA . VAL A 1 212 ? -6.842 8.751 21.912 1.00 91.06 212 VAL A CA 1
ATOM 1703 C C . VAL A 1 212 ? -5.587 9.464 22.403 1.00 91.06 212 VAL A C 1
ATOM 1705 O O . VAL A 1 212 ? -4.509 8.876 22.350 1.00 91.06 212 VAL A O 1
ATOM 1708 N N . LYS A 1 213 ? -5.745 10.666 22.973 1.00 90.62 213 LYS A N 1
ATOM 1709 C CA . LYS A 1 213 ? -4.649 11.457 23.538 1.00 90.62 213 LYS A CA 1
ATOM 1710 C C . LYS A 1 213 ? -3.896 10.688 24.624 1.00 90.62 213 LYS A C 1
ATOM 1712 O O . LYS A 1 213 ? -2.672 10.638 24.589 1.00 90.62 213 LYS A O 1
ATOM 1717 N N . ARG A 1 214 ? -4.606 10.021 25.540 1.00 91.25 214 ARG A N 1
ATOM 1718 C CA . ARG A 1 214 ? -4.020 9.187 26.604 1.00 91.25 214 ARG A CA 1
ATOM 1719 C C . ARG A 1 214 ? -3.144 8.060 26.054 1.00 91.25 214 ARG A C 1
ATOM 1721 O O . ARG A 1 214 ? -2.119 7.744 26.655 1.00 91.25 214 ARG A O 1
ATOM 1728 N N . LEU A 1 215 ? -3.533 7.449 24.934 1.00 89.81 215 LEU A N 1
ATOM 1729 C CA . LEU A 1 215 ? -2.763 6.367 24.309 1.00 89.81 215 LEU A CA 1
ATOM 1730 C C . LEU A 1 215 ? -1.632 6.862 23.407 1.00 89.81 215 LEU A C 1
ATOM 1732 O O . LEU A 1 215 ? -0.679 6.118 23.183 1.00 89.81 215 LEU A O 1
ATOM 1736 N N . SER A 1 216 ? -1.717 8.085 22.889 1.00 87.56 216 SER A N 1
ATOM 1737 C CA . SER A 1 216 ? -0.743 8.624 21.937 1.00 87.56 216 SER A CA 1
ATOM 1738 C C . SER A 1 216 ? 0.276 9.588 22.534 1.00 87.56 216 SER A C 1
ATOM 1740 O O . SER A 1 216 ? 1.381 9.698 22.015 1.00 87.56 216 SER A O 1
ATOM 1742 N N . GLU A 1 217 ? -0.073 10.293 23.605 1.00 82.31 217 GLU A N 1
ATOM 1743 C CA . GLU A 1 217 ? 0.720 11.364 24.211 1.00 82.31 217 GLU A CA 1
ATOM 1744 C C . GLU A 1 217 ? 0.959 11.024 25.687 1.00 82.31 217 GLU A C 1
ATOM 1746 O O . GLU A 1 217 ? 0.212 11.415 26.581 1.00 82.31 217 GLU A O 1
ATOM 1751 N N . GLY A 1 218 ? 1.994 10.232 25.963 1.00 76.62 218 GLY A N 1
ATOM 1752 C CA . GLY A 1 218 ? 2.330 9.833 27.327 1.00 76.62 218 GLY A CA 1
ATOM 1753 C C . GLY A 1 218 ? 3.576 8.961 27.394 1.00 76.62 218 GLY A C 1
ATOM 1754 O O . GLY A 1 218 ? 4.074 8.493 26.377 1.00 76.62 218 GLY A O 1
ATOM 1755 N N . LYS A 1 219 ? 4.070 8.693 28.609 1.00 76.44 219 LYS A N 1
ATOM 1756 C CA . LYS A 1 219 ? 5.228 7.800 28.818 1.00 76.44 219 LYS A CA 1
ATOM 1757 C C . LYS A 1 219 ? 4.981 6.376 28.308 1.00 76.44 219 LYS A C 1
ATOM 1759 O O . LYS A 1 219 ? 5.927 5.678 27.965 1.00 76.44 219 LYS A O 1
ATOM 1764 N N . GLU A 1 220 ? 3.716 5.963 28.240 1.00 82.50 220 GLU A N 1
ATOM 1765 C CA . GLU A 1 220 ? 3.307 4.673 27.684 1.00 82.50 220 GLU A CA 1
ATOM 1766 C C . GLU A 1 220 ? 2.872 4.748 26.213 1.00 82.50 220 GLU A C 1
ATOM 1768 O O . GLU A 1 220 ? 2.394 3.746 25.687 1.00 82.50 220 GLU A O 1
ATOM 1773 N N . SER A 1 221 ? 3.019 5.882 25.516 1.00 84.06 221 SER A N 1
ATOM 1774 C CA . SER A 1 221 ? 2.537 5.990 24.131 1.00 84.06 221 SER A CA 1
ATOM 1775 C C . SER A 1 221 ? 3.209 4.978 23.209 1.00 84.06 221 SER A C 1
ATOM 1777 O O . SER A 1 221 ? 2.533 4.331 22.416 1.00 84.06 221 SER A O 1
ATOM 1779 N N . SER A 1 222 ? 4.503 4.717 23.410 1.00 86.44 222 SER A N 1
ATOM 1780 C CA . SER A 1 222 ? 5.277 3.708 22.676 1.00 86.44 222 SER A CA 1
ATOM 1781 C C . SER A 1 222 ? 4.697 2.291 22.765 1.00 86.44 222 SER A C 1
ATOM 1783 O O . SER A 1 222 ? 4.985 1.446 21.916 1.00 86.44 222 SER A O 1
ATOM 1785 N N . LYS A 1 223 ? 3.851 2.000 23.757 1.00 89.44 223 LYS A N 1
ATOM 1786 C CA . LYS A 1 223 ? 3.148 0.720 23.907 1.00 89.44 223 LYS A CA 1
ATOM 1787 C C . LYS A 1 223 ? 1.987 0.571 22.923 1.00 89.44 223 LYS A C 1
ATOM 1789 O O . LYS A 1 223 ? 1.651 -0.550 22.546 1.00 89.44 223 LYS A O 1
ATOM 1794 N N . TYR A 1 224 ? 1.396 1.683 22.493 1.00 88.38 224 TYR A N 1
ATOM 1795 C CA . TYR A 1 224 ? 0.188 1.714 21.668 1.00 88.38 224 TYR A CA 1
ATOM 1796 C C . TYR A 1 224 ? 0.446 2.292 20.273 1.00 88.38 224 TYR A C 1
ATOM 1798 O O . TYR A 1 224 ? -0.175 1.843 19.313 1.00 88.38 224 TYR A O 1
ATOM 1806 N N . THR A 1 225 ? 1.399 3.211 20.128 1.00 89.62 225 THR A N 1
ATOM 1807 C CA . THR A 1 225 ? 1.752 3.832 18.851 1.00 89.62 225 THR A CA 1
ATOM 1808 C C . THR A 1 225 ? 2.851 3.061 18.134 1.00 89.62 225 THR A C 1
ATOM 1810 O O . THR A 1 225 ? 3.722 2.444 18.745 1.00 89.62 225 THR A O 1
ATOM 1813 N N . PHE A 1 226 ? 2.822 3.063 16.809 1.00 89.12 226 PHE A N 1
ATOM 1814 C CA . PHE A 1 226 ? 3.896 2.554 15.964 1.00 89.12 226 PHE A CA 1
ATOM 1815 C C . PHE A 1 226 ? 3.960 3.400 14.705 1.00 89.12 226 PHE A C 1
ATOM 1817 O O . PHE A 1 226 ? 3.360 3.071 13.679 1.00 89.12 226 PHE A O 1
ATOM 1824 N N . GLU A 1 227 ? 4.656 4.526 14.839 1.00 84.25 227 GLU A N 1
ATOM 1825 C CA . GLU A 1 227 ? 4.761 5.553 13.805 1.00 84.25 227 GLU A CA 1
ATOM 1826 C C . GLU A 1 227 ? 5.314 4.976 12.507 1.00 84.25 227 GLU A C 1
ATOM 1828 O O . GLU A 1 227 ? 4.721 5.209 11.466 1.00 84.25 227 GLU A O 1
ATOM 1833 N N . GLU A 1 228 ? 6.323 4.100 12.572 1.00 82.44 228 GLU A N 1
ATOM 1834 C CA . GLU A 1 228 ? 6.906 3.391 11.418 1.00 82.44 228 GLU A CA 1
ATOM 1835 C C . GLU A 1 228 ? 5.920 2.503 10.645 1.00 82.44 228 GLU A C 1
ATOM 1837 O O . GLU A 1 228 ? 6.207 2.076 9.528 1.00 82.44 228 GLU A O 1
ATOM 1842 N N . CYS A 1 229 ? 4.735 2.219 11.192 1.00 80.94 229 CYS A N 1
ATOM 1843 C CA . CYS A 1 229 ? 3.661 1.507 10.489 1.00 80.94 229 CYS A CA 1
ATOM 1844 C C . CYS A 1 229 ? 2.325 2.268 10.486 1.00 80.94 229 CYS A C 1
ATOM 1846 O O . CYS A 1 229 ? 1.270 1.650 10.324 1.00 80.94 229 CYS A O 1
ATOM 1848 N N . GLY A 1 230 ? 2.351 3.592 10.673 1.00 84.06 230 GLY A N 1
ATOM 1849 C CA . GLY A 1 230 ? 1.177 4.462 10.566 1.00 84.06 230 GLY A CA 1
ATOM 1850 C C . GLY A 1 230 ? 0.170 4.280 11.700 1.00 84.06 230 GLY A C 1
ATOM 1851 O O . GLY A 1 230 ? -0.961 4.739 11.589 1.00 84.06 230 GLY A O 1
ATOM 1852 N N . LEU A 1 231 ? 0.552 3.596 12.785 1.00 88.69 231 LEU A N 1
ATOM 1853 C CA . LEU A 1 231 ? -0.293 3.389 13.958 1.00 88.69 231 LEU A CA 1
ATOM 1854 C C . LEU A 1 231 ? -0.120 4.569 14.927 1.00 88.69 231 LEU A C 1
ATOM 1856 O O . LEU A 1 231 ? 0.542 4.434 15.952 1.00 88.69 231 LEU A O 1
ATOM 1860 N N . GLY A 1 232 ? -0.657 5.734 14.574 1.00 88.69 232 GLY A N 1
ATOM 1861 C CA . GLY A 1 232 ? -0.665 6.931 15.414 1.00 88.69 232 GLY A CA 1
ATOM 1862 C C . GLY A 1 232 ? -2.048 7.227 16.001 1.00 88.69 232 GLY A C 1
ATOM 1863 O O . GLY A 1 232 ? -2.847 6.320 16.253 1.00 88.69 232 GLY A O 1
ATOM 1864 N N . GLN A 1 233 ? -2.329 8.506 16.236 1.00 88.94 233 GLN A N 1
ATOM 1865 C CA . GLN A 1 233 ? -3.566 8.991 16.856 1.00 88.94 233 GLN A CA 1
ATOM 1866 C C . GLN A 1 233 ? -4.802 8.656 16.027 1.00 88.94 233 GLN A C 1
ATOM 1868 O O . GLN A 1 233 ? -5.787 8.117 16.541 1.00 88.94 233 GLN A O 1
ATOM 1873 N N . ASN A 1 234 ? -4.748 8.948 14.733 1.00 88.25 234 ASN A N 1
ATOM 1874 C CA . ASN A 1 234 ? -5.861 8.719 13.823 1.00 88.25 234 ASN A CA 1
ATOM 1875 C C . ASN A 1 234 ? -6.110 7.225 13.640 1.00 88.25 234 ASN A C 1
ATOM 1877 O O . ASN A 1 234 ? -7.259 6.785 13.669 1.00 88.25 234 ASN A O 1
ATOM 1881 N N . ALA A 1 235 ? -5.049 6.421 13.549 1.00 90.00 235 ALA A N 1
ATOM 1882 C CA . ALA A 1 235 ? -5.197 4.973 13.484 1.00 90.00 235 ALA A CA 1
ATOM 1883 C C . ALA A 1 235 ? -5.823 4.392 14.765 1.00 90.00 235 ALA A C 1
ATOM 1885 O O . ALA A 1 235 ? -6.661 3.493 14.681 1.00 90.00 235 ALA A O 1
ATOM 1886 N N . ILE A 1 236 ? -5.464 4.905 15.949 1.00 91.25 236 ILE A N 1
ATOM 1887 C CA . ILE A 1 236 ? -6.109 4.520 17.216 1.00 91.25 236 ILE A CA 1
ATOM 1888 C C . ILE A 1 236 ? -7.592 4.900 17.184 1.00 91.25 236 ILE A C 1
ATOM 1890 O O . ILE A 1 236 ? -8.434 4.052 17.481 1.00 91.25 236 ILE A O 1
ATOM 1894 N N . ARG A 1 237 ? -7.927 6.127 16.764 1.00 90.31 237 ARG A N 1
ATOM 1895 C CA . ARG A 1 237 ? -9.319 6.581 16.615 1.00 90.31 237 ARG A CA 1
ATOM 1896 C C . ARG A 1 237 ? -10.122 5.641 15.716 1.00 90.31 237 ARG A C 1
ATOM 1898 O O . ARG A 1 237 ? -11.202 5.208 16.108 1.00 90.31 237 ARG A O 1
ATOM 1905 N N . GLU A 1 238 ? -9.593 5.287 14.547 1.00 89.00 238 GLU A N 1
ATOM 1906 C CA . GLU A 1 238 ? -10.247 4.353 13.623 1.00 89.00 238 GLU A CA 1
ATOM 1907 C C . GLU A 1 238 ? -10.494 2.980 14.267 1.00 89.00 238 GLU A C 1
ATOM 1909 O O . GLU A 1 238 ? -11.572 2.413 14.100 1.00 89.00 238 GLU A O 1
ATOM 1914 N N . ILE A 1 239 ? -9.544 2.452 15.053 1.00 89.81 239 ILE A N 1
ATOM 1915 C CA . ILE A 1 239 ? -9.728 1.177 15.771 1.00 89.81 239 ILE A CA 1
ATOM 1916 C C . ILE A 1 239 ? -10.886 1.273 16.767 1.00 89.81 239 ILE A C 1
ATOM 1918 O O . ILE A 1 239 ? -11.703 0.352 16.825 1.00 89.81 239 ILE A O 1
ATOM 1922 N N . VAL A 1 240 ? -10.979 2.371 17.526 1.00 88.81 240 VAL A N 1
ATOM 1923 C CA . VAL A 1 240 ? -12.071 2.590 18.491 1.00 88.81 240 VAL A CA 1
ATOM 1924 C C . VAL A 1 240 ? -13.423 2.611 17.780 1.00 88.81 240 VAL A C 1
ATOM 1926 O O . VAL A 1 240 ? -14.353 1.925 18.212 1.00 88.81 240 VAL A O 1
ATOM 1929 N N . LEU A 1 241 ? -13.521 3.350 16.671 1.00 86.19 241 LEU A N 1
ATOM 1930 C CA . LEU A 1 241 ? -14.747 3.449 15.878 1.00 86.19 241 LEU A CA 1
ATOM 1931 C C . LEU A 1 241 ? -15.154 2.084 15.313 1.00 86.19 241 LEU A C 1
ATOM 1933 O O . LEU A 1 241 ? -16.267 1.633 15.572 1.00 86.19 241 LEU A O 1
ATOM 1937 N N . MET A 1 242 ? -14.236 1.373 14.648 1.00 84.69 242 MET A N 1
ATOM 1938 C CA . MET A 1 242 ? -14.508 0.048 14.075 1.00 84.69 242 MET A CA 1
ATOM 1939 C C . MET A 1 242 ? -14.949 -0.969 15.131 1.00 84.69 242 MET A C 1
ATOM 1941 O O . MET A 1 242 ? -15.854 -1.771 14.896 1.00 84.69 242 MET A O 1
ATOM 1945 N N . GLN A 1 243 ? -14.295 -0.971 16.295 1.00 82.06 243 GLN A N 1
ATOM 1946 C CA . GLN A 1 243 ? -14.589 -1.940 17.342 1.00 82.06 243 GLN A CA 1
ATOM 1947 C C . GLN A 1 243 ? -15.942 -1.659 17.995 1.00 82.06 243 GLN A C 1
ATOM 1949 O O . GLN A 1 243 ? -16.669 -2.604 18.278 1.00 82.06 243 GLN A O 1
ATOM 1954 N N . ASN A 1 244 ? -16.315 -0.393 18.190 1.00 77.38 244 ASN A N 1
ATOM 1955 C CA . ASN A 1 244 ? -17.610 -0.037 18.768 1.00 77.38 244 ASN A CA 1
ATOM 1956 C C . ASN A 1 244 ? -18.765 -0.131 17.753 1.00 77.38 244 ASN A C 1
ATOM 1958 O O . ASN A 1 244 ? -19.848 -0.579 18.121 1.00 77.38 244 ASN A O 1
ATOM 1962 N N . GLU A 1 245 ? -18.552 0.160 16.466 1.00 73.75 245 GLU A N 1
ATOM 1963 C CA . GLU A 1 245 ? -19.526 -0.149 15.402 1.00 73.75 245 GLU A CA 1
ATOM 1964 C C . GLU A 1 245 ? -19.786 -1.654 15.299 1.00 73.75 245 GLU A C 1
ATOM 1966 O O . GLU A 1 245 ? -20.937 -2.089 15.257 1.00 73.75 245 GLU A O 1
ATOM 1971 N N . GLY A 1 246 ? -18.722 -2.458 15.368 1.00 62.97 246 GLY A N 1
ATOM 1972 C CA . GLY A 1 246 ? -18.818 -3.912 15.416 1.00 62.97 246 GLY A CA 1
ATOM 1973 C C . GLY A 1 246 ? -19.511 -4.454 16.669 1.00 62.97 246 GLY A C 1
ATOM 1974 O O . GLY A 1 246 ? -19.947 -5.592 16.637 1.00 62.97 246 GLY A O 1
ATOM 1975 N N . LYS A 1 247 ? -19.645 -3.686 17.759 1.00 65.19 247 LYS A N 1
ATOM 1976 C CA . LYS A 1 247 ? -20.428 -4.084 18.948 1.00 65.19 247 LYS A CA 1
ATOM 1977 C C . LYS A 1 247 ? -21.922 -3.792 18.788 1.00 65.19 247 LYS A C 1
ATOM 1979 O O . LYS A 1 247 ? -22.738 -4.506 19.363 1.00 65.19 247 LYS A O 1
ATOM 1984 N N . LYS A 1 248 ? -22.289 -2.765 18.012 1.00 60.09 248 LYS A N 1
ATOM 1985 C CA . LYS A 1 248 ? -23.694 -2.371 17.787 1.00 60.09 248 LYS A CA 1
ATOM 1986 C C . LYS A 1 248 ? -24.475 -3.386 16.960 1.00 60.09 248 LYS A C 1
ATOM 1988 O O . LYS A 1 248 ? -25.678 -3.482 17.126 1.00 60.0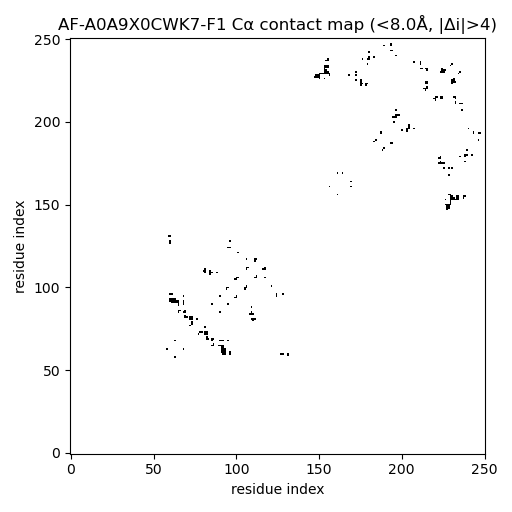9 248 LYS A O 1
ATOM 1993 N N . THR A 1 249 ? -23.806 -4.132 16.085 1.00 57.69 249 THR A N 1
ATOM 1994 C CA . THR A 1 249 ? -24.453 -5.093 15.179 1.00 57.69 249 THR A CA 1
ATOM 1995 C C . THR A 1 249 ? -24.776 -6.449 15.816 1.00 57.69 249 THR A C 1
ATOM 1997 O O . THR A 1 249 ? -25.422 -7.265 15.167 1.00 57.69 249 THR A O 1
ATOM 2000 N N . TRP A 1 250 ? -24.332 -6.704 17.054 1.00 49.31 250 TRP A N 1
ATOM 2001 C CA . TRP A 1 250 ? -24.544 -7.977 17.766 1.00 49.31 250 TRP A CA 1
ATOM 2002 C C . TRP A 1 250 ? -25.476 -7.870 18.985 1.00 49.31 250 TRP A C 1
ATOM 2004 O O . TRP A 1 250 ? -25.752 -8.901 19.599 1.00 49.31 250 TRP A O 1
ATOM 2014 N N . LYS A 1 251 ? -25.914 -6.659 19.355 1.00 46.94 251 LYS A N 1
ATOM 2015 C CA . LYS A 1 251 ? -27.015 -6.451 20.311 1.00 46.94 251 LYS A CA 1
ATOM 2016 C C . LYS A 1 251 ? -28.339 -6.507 19.556 1.00 46.94 251 LYS A C 1
ATOM 2018 O O . LYS A 1 251 ? -29.281 -7.101 20.118 1.00 46.94 251 LYS A O 1
#

Radius of gyration: 31.1 Å; Cα contacts (8 Å, |Δi|>4): 173; chains: 1; bounding box: 86×55×87 Å